Protein AF-A0A953XQ29-F1 (afdb_monomer_lite)

Foldseek 3Di:
DDDDPPPVPPDPPPCPVVVLCVLLLVFLVNLQVLLVCLQFAAFHPDFPCPVVVVVVLFAFDQDDPVQCPPPVCPVVCPVVVVLVVVRPDDGPRDDTDGSSQSSQCSNCLRLLHPRHQWDDDDPSYIHGDGCNSVVVVSVVSCVVSVPDDPVNSLVSLLCQLQPPPDLVSNLSSLVNCCSRPVVCSLVSLLVNLVPDPDLCNLLSNQVSPPDPRDLSNLVSSLVSLVVVVVPDDDPVSLVSSLVSLVVCVVVVRPLVSSLVVLVVSCVVPVVSVVVNVVSVPDDD

Radius of gyration: 24.31 Å; chains: 1; bounding box: 58×57×77 Å

Structure (mmCIF, N/CA/C/O backbone):
data_AF-A0A953XQ29-F1
#
_entry.id   AF-A0A953XQ29-F1
#
loop_
_atom_site.group_PDB
_atom_site.id
_atom_site.type_symbol
_atom_site.label_atom_id
_atom_site.label_alt_id
_atom_site.label_comp_id
_atom_site.label_asym_id
_atom_site.label_entity_id
_atom_site.label_seq_id
_atom_site.pdbx_PDB_ins_code
_atom_site.Cartn_x
_atom_site.Cartn_y
_atom_site.Cartn_z
_atom_site.occupancy
_atom_site.B_iso_or_equiv
_atom_site.auth_seq_id
_atom_site.auth_comp_id
_atom_site.auth_asym_id
_atom_site.auth_atom_id
_atom_site.pdbx_PDB_model_num
ATOM 1 N N . MET A 1 1 ? -5.643 40.092 -41.259 1.00 38.91 1 MET A N 1
ATOM 2 C CA . MET A 1 1 ? -5.455 39.610 -39.878 1.00 38.91 1 MET A CA 1
ATOM 3 C C . MET A 1 1 ? -6.658 38.736 -39.570 1.00 38.91 1 MET A C 1
ATOM 5 O O . MET A 1 1 ? -7.727 39.265 -39.305 1.00 38.91 1 MET A O 1
ATOM 9 N N . ALA A 1 2 ? -6.521 37.433 -39.797 1.00 31.17 2 ALA A N 1
ATOM 10 C CA . ALA A 1 2 ? -7.534 36.434 -39.466 1.00 31.17 2 ALA A CA 1
ATOM 11 C C . ALA A 1 2 ? -7.056 35.699 -38.202 1.00 31.17 2 ALA A C 1
ATOM 13 O O . ALA A 1 2 ? -5.841 35.509 -38.079 1.00 31.17 2 ALA A O 1
ATOM 14 N N . PRO A 1 3 ? -7.945 35.331 -37.267 1.00 32.78 3 PRO A N 1
ATOM 15 C CA . PRO A 1 3 ? -7.557 34.509 -36.136 1.00 32.78 3 PRO A CA 1
ATOM 16 C C . PRO A 1 3 ? -7.344 33.076 -36.627 1.00 32.78 3 PRO A C 1
ATOM 18 O O . PRO A 1 3 ? -8.172 32.526 -37.350 1.00 32.78 3 PRO A O 1
ATOM 21 N N . LEU A 1 4 ? -6.191 32.511 -36.278 1.00 32.72 4 LEU A N 1
ATOM 22 C CA . LEU A 1 4 ? -5.946 31.082 -36.390 1.00 32.72 4 LEU A CA 1
ATOM 23 C C . LEU A 1 4 ? -6.693 30.414 -35.238 1.00 32.72 4 LEU A C 1
ATOM 25 O O . LEU A 1 4 ? -6.254 30.480 -34.092 1.00 32.72 4 LEU A O 1
ATOM 29 N N . ASP A 1 5 ? -7.829 29.809 -35.568 1.00 39.44 5 ASP A N 1
ATOM 30 C CA . ASP A 1 5 ? -8.410 28.724 -34.790 1.00 39.44 5 ASP A CA 1
ATOM 31 C C . ASP A 1 5 ? -7.434 27.541 -34.848 1.00 39.44 5 ASP A C 1
ATOM 33 O O . ASP A 1 5 ? -7.361 26.829 -35.850 1.00 39.44 5 ASP A O 1
ATOM 37 N N . SER A 1 6 ? -6.641 27.353 -33.794 1.00 35.09 6 SER A N 1
ATOM 38 C CA . SER A 1 6 ? -5.966 26.082 -33.527 1.00 35.09 6 SER A CA 1
ATOM 39 C C . SER A 1 6 ? -6.772 25.335 -32.472 1.00 35.09 6 SER A C 1
ATOM 41 O O . SER A 1 6 ? -6.475 25.373 -31.276 1.00 35.09 6 SER A O 1
ATOM 43 N N . ASP A 1 7 ? -7.830 24.692 -32.957 1.00 41.69 7 ASP A N 1
ATOM 44 C CA . ASP A 1 7 ? -8.460 23.529 -32.343 1.00 41.69 7 ASP A CA 1
ATOM 45 C C . ASP A 1 7 ? -7.477 22.347 -32.430 1.00 41.69 7 ASP A C 1
ATOM 47 O O . ASP A 1 7 ? -7.627 21.430 -33.236 1.00 41.69 7 ASP A O 1
ATOM 51 N N . ASP A 1 8 ? -6.405 22.404 -31.637 1.00 32.19 8 ASP A N 1
ATOM 52 C CA . ASP A 1 8 ? -5.507 21.270 -31.447 1.00 32.19 8 ASP A CA 1
ATOM 53 C C . ASP A 1 8 ? -6.088 20.402 -30.331 1.00 32.19 8 ASP A C 1
ATOM 55 O O . ASP A 1 8 ? -5.652 20.427 -29.178 1.00 32.19 8 ASP A O 1
ATOM 59 N N . GLY A 1 9 ? -7.115 19.634 -30.701 1.00 32.66 9 GLY A N 1
ATOM 60 C CA . GLY A 1 9 ? -7.700 18.542 -29.930 1.00 32.66 9 GLY A CA 1
ATOM 61 C C . GLY A 1 9 ? -6.706 17.407 -29.669 1.00 32.66 9 GLY A C 1
ATOM 62 O O . GLY A 1 9 ? -6.897 16.274 -30.111 1.00 32.66 9 GLY A O 1
ATOM 63 N N . VAL A 1 10 ? -5.645 17.690 -28.918 1.00 31.22 10 VAL A N 1
ATOM 64 C CA . VAL A 1 10 ? -4.773 16.687 -28.316 1.00 31.22 10 VAL A CA 1
ATOM 65 C C . VAL A 1 10 ? -5.298 16.452 -26.910 1.00 31.22 10 VAL A C 1
ATOM 67 O O . VAL A 1 10 ? -4.930 17.142 -25.964 1.00 31.22 10 VAL A O 1
ATOM 70 N N . ALA A 1 11 ? -6.207 15.483 -26.789 1.00 33.91 11 ALA A N 1
ATOM 71 C CA . ALA A 1 11 ? -6.614 14.960 -25.496 1.00 33.91 11 ALA A CA 1
ATOM 72 C C . ALA A 1 11 ? -5.355 14.581 -24.703 1.00 33.91 11 ALA A C 1
ATOM 74 O O . ALA A 1 11 ? -4.568 13.719 -25.108 1.00 33.91 11 ALA A O 1
ATOM 75 N N . ASP A 1 12 ? -5.181 15.298 -23.603 1.00 36.94 12 ASP A N 1
ATOM 76 C CA . ASP A 1 12 ? -4.102 15.226 -22.638 1.00 36.94 12 ASP A CA 1
ATOM 77 C C . ASP A 1 12 ? -4.088 13.835 -21.983 1.00 36.94 12 ASP A C 1
ATOM 79 O O . ASP A 1 12 ? -4.642 13.602 -20.914 1.00 36.94 12 ASP A O 1
ATOM 83 N N . LEU A 1 13 ? -3.508 12.854 -22.678 1.00 35.22 13 LEU A N 1
ATOM 84 C CA . LEU A 1 13 ? -3.244 11.509 -22.164 1.00 35.22 13 LEU A CA 1
ATOM 85 C C . LEU A 1 13 ? -1.962 11.526 -21.320 1.00 35.22 13 LEU A C 1
ATOM 87 O O . LEU A 1 13 ? -1.019 10.769 -21.564 1.00 35.22 13 LEU A O 1
ATOM 91 N N . GLN A 1 14 ? -1.924 12.400 -20.318 1.00 44.47 14 GLN A N 1
ATOM 92 C CA . GLN A 1 14 ? -1.261 12.054 -19.069 1.00 44.47 14 GLN A CA 1
ATOM 93 C C . GLN A 1 14 ? -2.106 10.918 -18.473 1.00 44.47 14 GLN A C 1
ATOM 95 O O . GLN A 1 14 ? -3.335 11.021 -18.511 1.00 44.47 14 GLN A O 1
ATOM 100 N N . PRO A 1 15 ? -1.540 9.817 -17.951 1.00 50.41 15 PRO A N 1
ATOM 101 C CA . PRO A 1 15 ? -2.316 8.971 -17.063 1.00 50.41 15 PRO A CA 1
ATOM 102 C C . PRO A 1 15 ? -2.680 9.852 -15.870 1.00 50.41 15 PRO A C 1
ATOM 104 O O . PRO A 1 15 ? -1.877 10.054 -14.959 1.00 50.41 15 PRO A O 1
ATOM 107 N N . ASP A 1 16 ? -3.864 10.458 -15.922 1.00 65.31 16 ASP A N 1
ATOM 108 C CA . ASP A 1 16 ? -4.383 11.209 -14.804 1.00 65.31 16 ASP A CA 1
ATOM 109 C C . ASP A 1 16 ? -4.346 10.276 -13.591 1.00 65.31 16 ASP A C 1
ATOM 111 O O . ASP A 1 16 ? -4.529 9.055 -13.693 1.00 65.31 16 ASP A O 1
ATOM 115 N N . GLY A 1 17 ? -4.069 10.822 -12.408 1.00 74.69 17 GLY A N 1
ATOM 116 C CA . GLY A 1 17 ? -4.052 9.997 -11.201 1.00 74.69 17 GLY A CA 1
ATOM 117 C C . GLY A 1 17 ? -5.352 9.191 -11.038 1.00 74.69 17 GLY A C 1
ATOM 118 O O . GLY A 1 17 ? -5.357 8.177 -10.353 1.00 74.69 17 GLY A O 1
ATOM 119 N N . ALA A 1 18 ? -6.447 9.599 -11.693 1.00 82.19 18 ALA A N 1
ATOM 120 C CA . ALA A 1 18 ? -7.718 8.892 -11.705 1.00 82.19 18 ALA A CA 1
ATOM 121 C C . ALA A 1 18 ? -7.672 7.547 -12.447 1.00 82.19 18 ALA A C 1
ATOM 123 O O . ALA A 1 18 ? -8.291 6.597 -11.974 1.00 82.19 18 ALA A O 1
ATOM 124 N N . SER A 1 19 ? -6.960 7.429 -13.568 1.00 87.69 19 SER A N 1
ATOM 125 C CA . SER A 1 19 ? -6.838 6.172 -14.317 1.00 87.69 19 SER A CA 1
ATOM 126 C C . SER A 1 19 ? -6.038 5.138 -13.532 1.00 87.69 19 SER A C 1
ATOM 128 O O . SER A 1 19 ? -6.482 4.003 -13.364 1.00 87.69 19 SER A O 1
ATOM 130 N N . LEU A 1 20 ? -4.908 5.552 -12.952 1.00 88.44 20 LEU A N 1
ATOM 131 C CA . LEU A 1 20 ? -4.122 4.681 -12.078 1.00 88.44 20 LEU A CA 1
ATOM 132 C C . LEU A 1 20 ? -4.905 4.295 -10.815 1.00 88.44 20 LEU A C 1
ATOM 134 O O . LEU A 1 20 ? -4.919 3.126 -10.439 1.00 88.44 20 LEU A O 1
ATOM 138 N N . ARG A 1 21 ? -5.628 5.243 -10.198 1.00 89.56 21 ARG A N 1
ATOM 139 C CA . ARG A 1 21 ? -6.527 4.947 -9.070 1.00 89.56 21 ARG A CA 1
ATOM 140 C C . ARG A 1 21 ? -7.632 3.965 -9.444 1.00 89.56 21 ARG A C 1
ATOM 142 O O . ARG A 1 21 ? -7.957 3.121 -8.622 1.00 89.56 21 ARG A O 1
ATOM 149 N N . ARG A 1 22 ? -8.189 4.035 -10.658 1.00 93.56 22 ARG A N 1
ATOM 150 C CA . ARG A 1 22 ? -9.184 3.063 -11.145 1.00 93.56 22 ARG A CA 1
ATOM 151 C C . ARG A 1 22 ? -8.591 1.663 -11.283 1.00 93.56 22 ARG A C 1
ATOM 153 O O . ARG A 1 22 ? -9.216 0.709 -10.837 1.00 93.56 22 ARG A O 1
ATOM 160 N N . ILE A 1 23 ? -7.383 1.546 -11.839 1.00 94.88 23 ILE A N 1
ATOM 161 C CA . ILE A 1 23 ? -6.668 0.264 -11.949 1.00 94.88 23 ILE A CA 1
ATOM 162 C C . ILE A 1 23 ? -6.396 -0.320 -10.560 1.00 94.88 23 ILE A C 1
ATOM 164 O O . ILE A 1 23 ? -6.720 -1.475 -10.307 1.00 94.88 23 ILE A O 1
ATOM 168 N N . ILE A 1 24 ? -5.843 0.482 -9.647 1.00 95.19 24 ILE A N 1
ATOM 169 C CA . ILE A 1 24 ? -5.572 0.045 -8.273 1.00 95.19 24 ILE A CA 1
ATOM 170 C C . ILE A 1 24 ? -6.883 -0.311 -7.565 1.00 95.19 24 ILE A C 1
ATOM 172 O O . ILE A 1 24 ? -6.949 -1.339 -6.905 1.00 95.19 24 ILE A O 1
ATOM 176 N N . GLY A 1 25 ? -7.934 0.492 -7.745 1.00 93.88 25 GLY A N 1
ATOM 177 C CA . GLY A 1 25 ? -9.263 0.295 -7.165 1.00 93.88 25 GLY A CA 1
ATOM 178 C C . GLY A 1 25 ? -9.963 -0.992 -7.609 1.00 93.88 25 GLY A C 1
ATOM 179 O O . GLY A 1 25 ? -10.765 -1.524 -6.850 1.00 93.88 25 GLY A O 1
ATOM 180 N N . ALA A 1 26 ? -9.619 -1.540 -8.779 1.00 96.75 26 ALA A N 1
ATOM 181 C CA . ALA A 1 26 ? -10.082 -2.863 -9.206 1.00 96.75 26 ALA A CA 1
ATOM 182 C C . ALA A 1 26 ? -9.451 -4.017 -8.392 1.00 96.75 26 ALA A C 1
ATOM 184 O O . ALA A 1 26 ? -9.939 -5.147 -8.418 1.00 96.75 26 ALA A O 1
ATOM 185 N N . GLY A 1 27 ? -8.380 -3.751 -7.636 1.00 97.06 27 GLY A N 1
ATOM 186 C CA . GLY A 1 27 ? -7.802 -4.695 -6.686 1.00 97.06 27 GLY A CA 1
ATOM 187 C C . GLY A 1 27 ? -7.303 -5.978 -7.352 1.00 97.06 27 GLY A C 1
ATOM 188 O O . GLY A 1 27 ? -6.561 -5.944 -8.332 1.00 97.06 27 GLY A O 1
ATOM 189 N N . VAL A 1 28 ? -7.699 -7.132 -6.808 1.00 98.19 28 VAL A N 1
ATOM 190 C CA . VAL A 1 28 ? -7.224 -8.453 -7.269 1.00 98.19 28 VAL A CA 1
ATOM 191 C C . VAL A 1 28 ? -7.589 -8.728 -8.728 1.00 98.19 28 VAL A C 1
ATOM 193 O O . VAL A 1 28 ? -6.820 -9.375 -9.432 1.00 98.19 28 VAL A O 1
ATOM 196 N N . GLU A 1 29 ? -8.717 -8.206 -9.209 1.00 98.06 29 GLU A N 1
ATOM 197 C CA . GLU A 1 29 ? -9.181 -8.431 -10.583 1.00 98.06 29 GLU A CA 1
ATOM 198 C C . GLU A 1 29 ? -8.234 -7.831 -11.632 1.00 98.06 29 GLU A C 1
ATOM 200 O O . GLU A 1 29 ? -8.153 -8.335 -12.751 1.00 98.06 29 GLU A O 1
ATOM 205 N N . ALA A 1 30 ? -7.468 -6.796 -11.269 1.00 98.19 30 ALA A N 1
ATOM 206 C CA . ALA A 1 30 ? -6.479 -6.190 -12.155 1.00 98.19 30 ALA A CA 1
ATOM 207 C C . ALA A 1 30 ? -5.166 -6.987 -12.238 1.00 98.19 30 ALA A C 1
ATOM 209 O O . ALA A 1 30 ? -4.397 -6.805 -13.179 1.00 98.19 30 ALA A O 1
ATOM 210 N N . ILE A 1 31 ? -4.876 -7.875 -11.284 1.00 98.38 31 ILE A N 1
ATOM 211 C CA . ILE A 1 31 ? -3.567 -8.540 -11.198 1.00 98.38 31 ILE A CA 1
ATOM 212 C C . ILE A 1 31 ? -3.214 -9.347 -12.459 1.00 98.38 31 ILE A C 1
ATOM 214 O O . ILE A 1 31 ? -2.097 -9.166 -12.948 1.00 98.38 31 ILE A O 1
ATOM 218 N N . PRO A 1 32 ? -4.108 -10.167 -13.053 1.00 98.50 32 PRO A N 1
ATOM 219 C CA . PRO A 1 32 ? -3.762 -10.940 -14.246 1.00 98.50 32 PRO A CA 1
ATOM 220 C C . PRO A 1 32 ? -3.301 -10.068 -15.421 1.00 98.50 32 PRO A C 1
ATOM 222 O O . PRO A 1 32 ? -2.255 -10.340 -16.009 1.00 98.50 32 PRO A O 1
ATOM 225 N N . ILE A 1 33 ? -4.030 -8.985 -15.718 1.00 98.25 33 ILE A N 1
ATOM 226 C CA . ILE A 1 33 ? -3.688 -8.087 -16.829 1.00 98.25 33 ILE A CA 1
ATOM 227 C C . ILE A 1 33 ? -2.419 -7.276 -16.528 1.00 98.25 33 ILE A C 1
ATOM 229 O O . ILE A 1 33 ? -1.587 -7.071 -17.408 1.00 98.25 33 ILE A O 1
ATOM 233 N N . LEU A 1 34 ? -2.202 -6.873 -15.272 1.00 98.25 34 LEU A N 1
ATOM 234 C CA . LEU A 1 34 ? -0.969 -6.188 -14.876 1.00 98.25 34 LEU A CA 1
ATOM 235 C C . LEU A 1 34 ? 0.260 -7.099 -15.029 1.00 98.25 34 LEU A C 1
ATOM 237 O O . LEU A 1 34 ? 1.292 -6.647 -15.521 1.00 98.25 34 LEU A O 1
ATOM 241 N N . LEU A 1 35 ? 0.151 -8.383 -14.666 1.00 98.19 35 LEU A N 1
ATOM 242 C CA . LEU A 1 35 ? 1.221 -9.378 -14.828 1.00 98.19 35 LEU A CA 1
ATOM 243 C C . LEU A 1 35 ? 1.531 -9.697 -16.300 1.00 98.19 35 LEU A C 1
ATOM 245 O O . LEU A 1 35 ? 2.682 -9.998 -16.643 1.00 98.19 35 LEU A O 1
ATOM 249 N N . GLU A 1 36 ? 0.524 -9.640 -17.174 1.00 98.12 36 GLU A N 1
ATOM 250 C CA . GLU A 1 36 ? 0.697 -9.771 -18.624 1.00 98.12 36 GLU A CA 1
ATOM 251 C C . GLU A 1 36 ? 1.537 -8.610 -19.180 1.00 98.12 36 GLU A C 1
ATOM 253 O O . GLU A 1 36 ? 2.487 -8.834 -19.933 1.00 98.12 36 GLU A O 1
ATOM 258 N N . HIS A 1 37 ? 1.261 -7.387 -18.720 1.00 98.06 37 HIS A N 1
ATOM 259 C CA . HIS A 1 37 ? 1.921 -6.163 -19.176 1.00 98.06 37 HIS A CA 1
ATOM 260 C C . HIS A 1 37 ? 3.209 -5.788 -18.424 1.00 98.06 37 HIS A C 1
ATOM 262 O O . HIS A 1 37 ? 3.810 -4.761 -18.731 1.00 98.06 37 HIS A O 1
ATOM 268 N N . LEU A 1 38 ? 3.709 -6.612 -17.496 1.00 97.06 38 LEU A N 1
ATOM 269 C CA . LEU A 1 38 ? 4.961 -6.319 -16.775 1.00 97.06 38 LEU A CA 1
ATOM 270 C C . LEU A 1 38 ? 6.186 -6.143 -17.692 1.00 97.06 38 LEU A C 1
ATOM 272 O O . LEU A 1 38 ? 7.085 -5.377 -17.361 1.00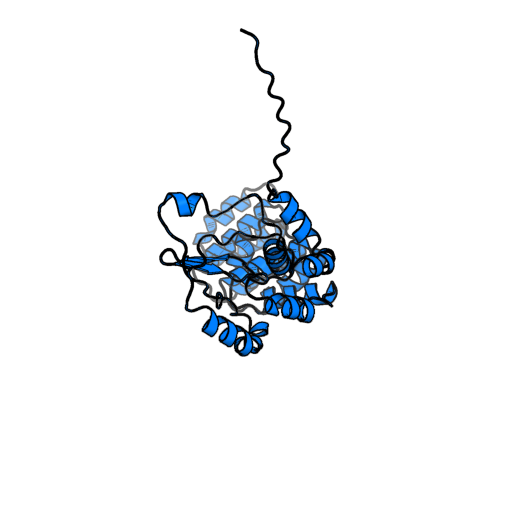 97.06 38 LEU A O 1
ATOM 276 N N . ASN A 1 39 ? 6.211 -6.811 -18.850 1.00 96.69 39 ASN A N 1
ATOM 277 C CA . ASN A 1 39 ? 7.278 -6.702 -19.858 1.00 96.69 39 ASN A CA 1
ATOM 278 C C . ASN A 1 39 ? 7.000 -5.634 -20.934 1.00 96.69 39 ASN A C 1
ATOM 280 O O . ASN A 1 39 ? 7.647 -5.622 -21.980 1.00 96.69 39 ASN A O 1
ATOM 284 N N . ASP A 1 40 ? 6.008 -4.768 -20.733 1.00 97.06 40 ASP A N 1
ATOM 285 C CA . ASP A 1 40 ? 5.634 -3.767 -21.725 1.00 97.06 40 ASP A CA 1
ATOM 286 C C . ASP A 1 40 ? 6.63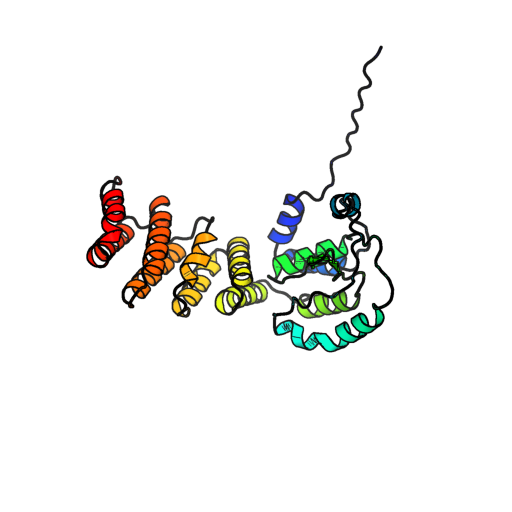5 -2.600 -21.746 1.00 97.06 40 ASP A C 1
ATOM 288 O O . ASP A 1 40 ? 6.620 -1.720 -20.886 1.00 97.06 40 ASP A O 1
ATOM 292 N N . VAL A 1 41 ? 7.498 -2.598 -22.764 1.00 96.00 41 VAL A N 1
ATOM 293 C CA . VAL A 1 41 ? 8.575 -1.613 -22.968 1.00 96.00 41 VAL A CA 1
ATOM 294 C C . VAL A 1 41 ? 8.094 -0.249 -23.470 1.00 96.00 41 VAL A C 1
ATOM 296 O O . VAL A 1 41 ? 8.918 0.637 -23.693 1.00 96.00 41 VAL A O 1
ATOM 299 N N . ARG A 1 42 ? 6.789 -0.051 -23.719 1.00 94.69 42 ARG A N 1
ATOM 300 C CA . ARG A 1 42 ? 6.299 1.228 -24.257 1.00 94.69 42 ARG A CA 1
ATOM 301 C C . ARG A 1 42 ? 6.599 2.358 -23.261 1.00 94.69 42 ARG A C 1
ATOM 303 O O . ARG A 1 42 ? 6.184 2.245 -22.107 1.00 94.69 42 ARG A O 1
ATOM 310 N N . PRO A 1 43 ? 7.270 3.447 -23.675 1.00 91.88 43 PRO A N 1
ATOM 311 C CA . PRO A 1 43 ? 7.597 4.548 -22.776 1.00 91.88 43 PRO A CA 1
ATOM 312 C C . PRO A 1 43 ? 6.335 5.305 -22.346 1.00 91.88 43 PRO A C 1
ATOM 314 O O . PRO A 1 43 ? 5.397 5.493 -23.130 1.00 91.88 43 PRO A O 1
ATOM 317 N N . LEU A 1 44 ? 6.315 5.771 -21.098 1.00 86.81 44 LEU A N 1
ATOM 318 C CA . LEU A 1 44 ? 5.286 6.677 -20.599 1.00 86.81 44 LEU A CA 1
ATOM 319 C C . LEU A 1 44 ? 5.556 8.087 -21.134 1.00 86.81 44 LEU A C 1
ATOM 321 O O . LEU A 1 44 ? 6.664 8.607 -21.035 1.00 86.81 44 LEU A O 1
ATOM 325 N N . LYS A 1 45 ? 4.522 8.739 -21.678 1.00 78.25 45 LYS A N 1
ATOM 326 C CA . LYS A 1 45 ? 4.641 10.083 -22.276 1.00 78.25 45 LYS A CA 1
ATOM 327 C C . LYS A 1 45 ? 5.037 11.175 -21.269 1.00 78.25 45 LYS A C 1
ATOM 329 O O . LYS A 1 45 ? 5.561 12.208 -21.670 1.00 78.25 45 LYS A O 1
ATOM 334 N N . SER A 1 46 ? 4.792 10.965 -19.975 1.00 65.25 46 SER A N 1
ATOM 335 C CA . SER A 1 46 ? 5.127 11.898 -18.897 1.00 65.25 46 SER A CA 1
ATOM 336 C C . SER A 1 46 ? 6.475 11.526 -18.272 1.00 65.25 46 SER A C 1
ATOM 338 O O . SER A 1 46 ? 6.543 10.608 -17.454 1.00 65.25 46 SER A O 1
ATOM 340 N N . GLN A 1 47 ? 7.551 12.226 -18.636 1.00 57.75 47 GLN A N 1
ATOM 341 C CA . GLN A 1 47 ? 8.858 12.007 -18.012 1.00 57.75 47 GLN A CA 1
ATOM 342 C C . GLN A 1 47 ? 8.945 12.730 -16.655 1.00 57.75 47 GLN A C 1
ATOM 344 O O . GLN A 1 47 ? 8.871 13.960 -16.624 1.00 57.75 47 GLN A O 1
ATOM 349 N N . PRO A 1 48 ? 9.173 12.022 -15.530 1.00 54.94 48 PRO A N 1
ATOM 350 C CA . PRO A 1 48 ? 9.413 12.658 -14.228 1.00 54.94 48 PRO A CA 1
ATOM 351 C C . PRO A 1 48 ? 10.745 13.421 -14.176 1.00 54.94 48 PRO A C 1
ATOM 353 O O . PRO A 1 48 ? 10.987 14.232 -13.285 1.00 54.94 48 PRO A O 1
ATOM 356 N N . THR A 1 49 ? 11.648 13.133 -15.111 1.00 52.91 49 THR A N 1
ATOM 357 C CA . THR A 1 49 ? 13.057 13.525 -15.070 1.00 52.91 49 THR A CA 1
ATOM 358 C C . THR A 1 49 ? 13.332 14.929 -15.593 1.00 52.91 49 THR A C 1
ATOM 360 O O . THR A 1 49 ? 14.440 15.420 -15.375 1.00 52.91 49 THR A O 1
ATOM 363 N N . SER A 1 50 ? 12.375 15.621 -16.223 1.00 49.03 50 SER A N 1
ATOM 364 C CA . SER A 1 50 ? 12.647 16.949 -16.798 1.00 49.03 50 SER A CA 1
ATOM 365 C C . SER A 1 50 ? 12.964 18.003 -15.725 1.00 49.03 50 SER A C 1
ATOM 367 O O . SER A 1 50 ? 13.896 18.787 -15.898 1.00 49.03 50 SER A O 1
ATOM 369 N N . ALA A 1 51 ? 12.288 17.965 -14.571 1.00 49.25 51 ALA A N 1
ATOM 370 C CA . ALA A 1 51 ? 12.510 18.919 -13.479 1.00 49.25 51 ALA A CA 1
ATOM 371 C C . ALA A 1 51 ? 13.849 18.702 -12.742 1.00 49.25 51 ALA A C 1
ATOM 373 O O . ALA A 1 51 ? 14.522 19.663 -12.367 1.00 49.25 51 ALA A O 1
ATOM 374 N N . LEU A 1 52 ? 14.272 17.444 -12.575 1.00 48.91 52 LEU A N 1
ATOM 375 C CA . LEU A 1 52 ? 15.568 17.103 -11.969 1.00 48.91 52 LEU A CA 1
ATOM 376 C C . LEU A 1 52 ? 16.731 17.318 -12.953 1.00 48.91 52 LEU A C 1
ATOM 378 O O . LEU A 1 52 ? 17.797 17.788 -12.566 1.00 48.91 52 LEU A O 1
ATOM 382 N N . SER A 1 53 ? 16.510 17.072 -14.246 1.00 48.94 53 SER A N 1
ATOM 383 C CA . SER A 1 53 ? 17.513 17.342 -15.285 1.00 48.94 53 SER A CA 1
ATOM 384 C C . SER A 1 53 ? 17.749 18.844 -15.478 1.00 48.94 53 SER A C 1
ATOM 386 O O . SER A 1 53 ? 18.884 19.264 -15.703 1.00 48.94 53 SER A O 1
ATOM 388 N N . ALA A 1 54 ? 16.709 19.674 -15.316 1.00 52.44 54 ALA A N 1
ATOM 389 C CA . ALA A 1 54 ? 16.816 21.134 -15.386 1.00 52.44 54 ALA A CA 1
ATOM 390 C C . ALA A 1 54 ? 17.715 21.743 -14.291 1.00 52.44 54 ALA A C 1
ATOM 392 O O . ALA A 1 54 ? 18.222 22.848 -14.460 1.00 52.44 54 ALA A O 1
ATOM 393 N N . SER A 1 55 ? 17.960 21.024 -13.190 1.00 55.22 55 SER A N 1
ATOM 394 C CA . SER A 1 55 ? 18.842 21.463 -12.099 1.00 55.22 55 SER A CA 1
ATOM 395 C C . SER A 1 55 ? 20.298 20.989 -12.255 1.00 55.22 55 SER A C 1
ATOM 397 O O . SER A 1 55 ? 21.101 21.152 -11.339 1.00 55.22 55 SER A O 1
ATOM 399 N N . GLY A 1 56 ? 20.670 20.405 -13.404 1.00 52.62 56 GLY A N 1
ATOM 400 C CA . GLY A 1 56 ? 22.025 19.887 -13.651 1.00 52.62 56 GLY A CA 1
ATOM 401 C C . GLY A 1 56 ? 22.368 18.642 -12.825 1.00 52.62 56 GLY A C 1
ATOM 402 O O . GLY A 1 56 ? 23.494 18.144 -12.868 1.00 52.62 56 GLY A O 1
ATOM 403 N N . VAL A 1 57 ? 21.385 18.124 -12.090 1.00 50.66 57 VAL A N 1
ATOM 404 C CA . VAL A 1 57 ? 21.466 16.892 -11.326 1.00 50.66 57 VAL A CA 1
ATOM 405 C C . VAL A 1 57 ? 21.368 15.740 -12.315 1.00 50.66 57 VAL A C 1
ATOM 407 O O . VAL A 1 57 ? 20.294 15.440 -12.829 1.00 50.66 57 VAL A O 1
ATOM 410 N N . ARG A 1 58 ? 22.498 15.092 -12.604 1.00 51.81 58 ARG A N 1
ATOM 411 C CA . ARG A 1 58 ? 22.495 13.850 -13.380 1.00 51.81 58 ARG A CA 1
ATOM 412 C C . ARG A 1 58 ? 22.101 12.706 -12.448 1.00 51.81 58 ARG A C 1
ATOM 414 O O . ARG A 1 58 ? 22.885 12.397 -11.549 1.00 51.81 58 ARG A O 1
ATOM 421 N N . PRO A 1 59 ? 20.926 12.081 -12.621 1.00 47.19 59 PRO A N 1
ATOM 422 C CA . PRO A 1 59 ? 20.572 10.930 -11.816 1.00 47.19 59 PRO A CA 1
ATOM 423 C C . PRO A 1 59 ? 21.513 9.787 -12.183 1.00 47.19 59 PRO A C 1
ATOM 425 O O . PRO A 1 59 ? 21.534 9.314 -13.315 1.00 47.19 59 PRO A O 1
ATOM 428 N N . VAL A 1 60 ? 22.323 9.350 -11.228 1.00 51.16 60 VAL A N 1
ATOM 429 C CA . VAL A 1 60 ? 23.120 8.134 -11.365 1.00 51.16 60 VAL A CA 1
ATOM 430 C C . VAL A 1 60 ? 22.949 7.351 -10.077 1.00 51.16 60 VAL A C 1
ATOM 432 O O . VAL A 1 60 ? 23.144 7.908 -9.005 1.00 51.16 60 VAL A O 1
ATOM 435 N N . TYR A 1 61 ? 22.456 6.118 -10.193 1.00 52.78 61 TYR A N 1
ATOM 436 C CA . TYR A 1 61 ? 23.006 4.856 -9.674 1.00 52.78 61 TYR A CA 1
ATOM 437 C C . TYR A 1 61 ? 21.887 3.809 -9.678 1.00 52.78 61 TYR A C 1
ATOM 439 O O . TYR A 1 61 ? 20.981 3.867 -8.856 1.00 52.78 61 TYR A O 1
ATOM 447 N N . LEU A 1 62 ? 21.997 2.787 -10.532 1.00 51.22 62 LEU A N 1
ATOM 448 C CA . LEU A 1 62 ? 21.169 1.580 -10.463 1.00 51.22 62 LEU A CA 1
ATOM 449 C C . LEU A 1 62 ? 21.472 0.814 -9.170 1.00 51.22 62 LEU A C 1
ATOM 451 O O . LEU A 1 62 ? 22.287 -0.106 -9.112 1.00 51.22 62 LEU A O 1
ATOM 455 N N . ARG A 1 63 ? 20.839 1.243 -8.086 1.00 47.88 63 ARG A N 1
ATOM 456 C CA . ARG A 1 63 ? 20.819 0.538 -6.816 1.00 47.88 63 ARG A CA 1
ATOM 457 C C . ARG A 1 63 ? 19.427 -0.045 -6.687 1.00 47.88 63 ARG A C 1
ATOM 459 O O . ARG A 1 63 ? 18.490 0.713 -6.513 1.00 47.88 63 ARG A O 1
ATOM 466 N N . LEU A 1 64 ? 19.293 -1.369 -6.738 1.00 49.19 64 LEU A N 1
ATOM 467 C CA . LEU A 1 64 ? 18.088 -2.014 -6.213 1.00 49.19 64 LEU A CA 1
ATOM 468 C C . LEU A 1 64 ? 17.862 -1.487 -4.798 1.00 49.19 64 LEU A C 1
ATOM 470 O O . LEU A 1 64 ? 18.762 -1.655 -3.954 1.00 49.19 64 LEU A O 1
ATOM 474 N N . ALA A 1 65 ? 16.726 -0.832 -4.567 1.00 46.88 65 ALA A N 1
ATOM 475 C CA . ALA A 1 65 ? 16.336 -0.416 -3.238 1.00 46.88 65 ALA A CA 1
ATOM 476 C C . ALA A 1 65 ? 16.262 -1.689 -2.394 1.00 46.88 65 ALA A C 1
ATOM 478 O O . ALA A 1 65 ? 15.614 -2.665 -2.745 1.00 46.88 65 ALA A O 1
ATOM 479 N N . THR A 1 66 ? 16.984 -1.741 -1.282 1.00 44.66 66 THR A N 1
ATOM 480 C CA . THR A 1 66 ? 16.826 -2.842 -0.324 1.00 44.66 66 THR A CA 1
ATOM 481 C C . THR A 1 66 ? 15.573 -2.630 0.524 1.00 44.66 66 THR A C 1
ATOM 483 O O . THR A 1 66 ? 15.588 -2.969 1.699 1.00 44.66 66 THR A O 1
ATOM 486 N N . SER A 1 67 ? 14.501 -2.057 -0.041 1.00 44.41 67 SER A N 1
ATOM 487 C CA . SER A 1 67 ? 13.237 -1.791 0.662 1.00 44.41 67 SER A CA 1
ATOM 488 C C . SER A 1 67 ? 12.493 -3.077 1.048 1.00 44.41 67 SER A C 1
ATOM 490 O O . SER A 1 67 ? 11.424 -3.026 1.651 1.00 44.41 67 SER A O 1
ATOM 492 N N . PHE A 1 68 ? 13.084 -4.240 0.767 1.00 47.00 68 PHE A N 1
ATOM 493 C CA . PHE A 1 68 ? 12.690 -5.557 1.249 1.00 47.00 68 PHE A CA 1
ATOM 494 C C . PHE A 1 68 ? 12.963 -5.728 2.755 1.00 47.00 68 PHE A C 1
ATOM 496 O O . PHE A 1 68 ? 13.689 -6.626 3.179 1.00 47.00 68 PHE A O 1
ATOM 503 N N . GLU A 1 69 ? 12.366 -4.871 3.583 1.00 47.72 69 GLU A N 1
ATOM 504 C CA . GLU A 1 69 ? 12.146 -5.182 5.001 1.00 47.72 69 GLU A CA 1
ATOM 505 C C . GLU A 1 69 ? 11.091 -6.289 5.170 1.00 47.72 69 GLU A C 1
ATOM 507 O O . GLU A 1 69 ? 10.963 -6.873 6.241 1.00 47.72 69 GLU A O 1
ATOM 512 N N . ASP A 1 70 ? 10.370 -6.642 4.099 1.00 52.75 70 ASP A N 1
ATOM 513 C CA . ASP A 1 70 ? 9.468 -7.786 4.093 1.00 52.75 70 ASP A CA 1
ATOM 514 C C . ASP A 1 70 ? 10.249 -9.111 3.976 1.00 52.75 70 ASP A C 1
ATOM 516 O O . ASP A 1 70 ? 10.861 -9.415 2.946 1.00 52.75 70 ASP A O 1
ATOM 520 N N . ASP A 1 71 ? 10.197 -9.923 5.037 1.00 51.62 71 ASP A N 1
ATOM 521 C CA . ASP A 1 71 ? 10.796 -11.264 5.115 1.00 51.62 71 ASP A CA 1
ATOM 522 C C . ASP A 1 71 ? 10.404 -12.177 3.944 1.00 51.62 71 ASP A C 1
ATOM 524 O O . ASP A 1 71 ? 11.184 -13.055 3.565 1.00 51.62 71 ASP A O 1
ATOM 528 N N . SER A 1 72 ? 9.239 -11.951 3.321 1.00 45.94 72 SER A N 1
ATOM 529 C CA . SER A 1 72 ? 8.787 -12.728 2.158 1.00 45.94 72 SER A CA 1
ATOM 530 C C . SER A 1 72 ? 9.710 -12.614 0.936 1.00 45.94 72 SER A C 1
ATOM 532 O O . SER A 1 72 ? 9.696 -13.505 0.089 1.00 45.94 72 SER A O 1
ATOM 534 N N . LEU A 1 73 ? 10.561 -11.583 0.873 1.00 48.66 73 LEU A N 1
ATOM 535 C CA . LEU A 1 73 ? 11.503 -11.351 -0.228 1.00 48.66 73 LEU A CA 1
ATOM 536 C C . LEU A 1 73 ? 12.974 -11.573 0.175 1.00 48.66 73 LEU A C 1
ATOM 538 O O . LEU A 1 73 ? 13.861 -11.577 -0.680 1.00 48.66 73 LEU A O 1
ATOM 542 N N . LYS A 1 74 ? 13.276 -11.870 1.452 1.00 49.56 74 LYS A N 1
ATOM 543 C CA . LYS A 1 74 ? 14.657 -12.164 1.900 1.00 49.56 74 LYS A CA 1
ATOM 544 C C . LYS A 1 74 ? 15.263 -13.409 1.234 1.00 49.56 74 LYS A C 1
ATOM 546 O O . LYS A 1 74 ? 16.481 -13.453 1.032 1.00 49.56 74 LYS A O 1
ATOM 551 N N . LEU A 1 75 ? 14.440 -14.373 0.804 1.00 44.78 75 LEU A N 1
ATOM 552 C CA . LEU A 1 75 ? 14.889 -15.542 0.027 1.00 44.78 75 LEU A CA 1
ATOM 553 C C . LEU A 1 75 ? 15.412 -15.190 -1.388 1.00 44.78 75 LEU A C 1
ATOM 555 O O . LEU A 1 75 ? 16.138 -15.985 -1.986 1.00 44.78 75 LEU A O 1
ATOM 559 N N . GLN A 1 76 ? 15.105 -14.000 -1.911 1.00 53.69 76 GLN A N 1
ATOM 560 C CA . GLN A 1 76 ? 15.308 -13.612 -3.319 1.00 53.69 76 GLN A CA 1
ATOM 561 C C . GLN A 1 76 ? 16.647 -12.875 -3.560 1.00 53.69 76 GLN A C 1
ATOM 563 O O . GLN A 1 76 ? 17.089 -12.664 -4.693 1.00 53.69 76 GLN A O 1
ATOM 568 N N . SER A 1 77 ? 17.367 -12.540 -2.482 1.00 54.22 77 SER A N 1
ATOM 569 C CA . SER A 1 77 ? 18.590 -11.721 -2.504 1.00 54.22 77 SER A CA 1
ATOM 570 C C . SER A 1 77 ? 19.765 -12.322 -3.293 1.00 54.22 77 SER A C 1
ATOM 572 O O . SER A 1 77 ? 20.640 -11.581 -3.744 1.00 54.22 77 SER A O 1
ATOM 574 N N . SER A 1 78 ? 19.817 -13.639 -3.520 1.00 56.28 78 SER A N 1
ATOM 575 C CA . SER A 1 78 ? 20.979 -14.293 -4.152 1.00 56.28 78 SER A CA 1
ATOM 576 C C . SER A 1 78 ? 21.037 -14.166 -5.684 1.00 56.28 78 SER A C 1
ATOM 578 O O . SER A 1 78 ? 22.131 -14.096 -6.247 1.00 56.28 78 SER A O 1
ATOM 580 N N . ARG A 1 79 ? 19.892 -14.106 -6.380 1.00 54.97 79 ARG A N 1
ATOM 581 C CA . ARG A 1 79 ? 19.844 -13.910 -7.847 1.00 54.97 79 ARG A CA 1
ATOM 582 C C . ARG A 1 79 ? 19.975 -12.433 -8.202 1.00 54.97 79 ARG A C 1
ATOM 584 O O . ARG A 1 79 ? 20.822 -12.056 -9.008 1.00 54.97 79 ARG A O 1
ATOM 591 N N . ILE A 1 80 ? 19.243 -11.602 -7.471 1.00 56.94 80 ILE A N 1
ATOM 592 C CA . ILE A 1 80 ? 19.272 -10.145 -7.576 1.00 56.94 80 ILE A CA 1
ATOM 593 C C . ILE A 1 80 ? 20.659 -9.582 -7.213 1.00 56.94 80 ILE A C 1
ATOM 595 O O . ILE A 1 80 ? 21.149 -8.659 -7.862 1.00 56.94 80 ILE A O 1
ATOM 599 N N . SER A 1 81 ? 21.361 -10.160 -6.228 1.00 60.53 81 SER A N 1
ATOM 600 C CA . SER A 1 81 ? 22.737 -9.740 -5.901 1.00 60.53 81 SER A CA 1
ATOM 601 C C . SER A 1 81 ? 23.747 -10.017 -7.018 1.00 60.53 81 SER A C 1
ATOM 603 O O . SER A 1 81 ? 24.696 -9.245 -7.169 1.00 60.53 81 SER A O 1
ATOM 605 N N . LYS A 1 82 ? 23.544 -11.062 -7.832 1.00 61.41 82 LYS A N 1
ATOM 606 C CA . LYS A 1 82 ? 24.392 -11.335 -9.003 1.00 61.41 82 LYS A CA 1
ATOM 607 C C . LYS A 1 82 ? 24.141 -10.327 -10.124 1.00 61.41 82 LYS A C 1
ATOM 609 O O . LYS A 1 82 ? 25.109 -9.771 -10.636 1.00 61.41 82 LYS A O 1
ATOM 614 N N . ALA A 1 83 ? 22.879 -10.021 -10.431 1.00 58.69 83 ALA A N 1
ATOM 615 C CA . ALA A 1 83 ? 22.530 -8.949 -11.368 1.00 58.69 83 ALA A CA 1
ATOM 616 C C . ALA A 1 83 ? 23.090 -7.588 -10.897 1.00 58.69 83 ALA A C 1
ATOM 618 O O . ALA A 1 83 ? 23.732 -6.867 -11.660 1.00 58.69 83 ALA A O 1
ATOM 619 N N . ARG A 1 84 ? 22.984 -7.292 -9.592 1.00 60.62 84 ARG A N 1
ATOM 620 C CA . ARG A 1 84 ? 23.576 -6.106 -8.943 1.00 60.62 84 ARG A CA 1
ATOM 621 C C . ARG A 1 84 ? 25.096 -6.016 -9.125 1.00 60.62 84 ARG A C 1
ATOM 623 O O . ARG A 1 84 ? 25.620 -4.915 -9.275 1.00 60.62 84 ARG A O 1
ATOM 630 N N . ALA A 1 85 ? 25.818 -7.137 -9.088 1.00 61.12 85 ALA A N 1
ATOM 631 C CA . ALA A 1 85 ? 27.267 -7.141 -9.296 1.00 61.12 85 ALA A CA 1
ATOM 632 C C . ALA A 1 85 ? 27.653 -6.802 -10.748 1.00 61.12 85 ALA A C 1
ATOM 634 O O . ALA A 1 85 ? 28.702 -6.193 -10.961 1.00 61.12 85 ALA A O 1
ATOM 635 N N . ALA A 1 86 ? 26.799 -7.149 -11.717 1.00 56.91 86 ALA A N 1
ATOM 636 C CA . ALA A 1 86 ? 27.016 -6.893 -13.141 1.00 56.91 86 ALA A CA 1
ATOM 637 C C . ALA A 1 86 ? 26.739 -5.432 -13.553 1.00 56.91 86 ALA A C 1
ATOM 639 O O . ALA A 1 86 ? 27.384 -4.921 -14.461 1.00 56.91 86 ALA A O 1
ATOM 640 N N . LEU A 1 87 ? 25.847 -4.729 -12.848 1.00 58.88 87 LEU A N 1
ATOM 641 C CA . LEU A 1 87 ? 25.425 -3.347 -13.144 1.00 58.88 87 LEU A CA 1
ATOM 642 C C . LEU A 1 87 ? 26.409 -2.241 -12.719 1.00 58.88 87 LEU A C 1
ATOM 644 O O . LEU A 1 87 ? 26.115 -1.055 -12.854 1.00 58.88 87 LEU A O 1
ATOM 648 N N . LYS A 1 88 ? 27.595 -2.600 -12.216 1.00 52.56 88 LYS A N 1
ATOM 649 C CA . LYS A 1 88 ? 28.574 -1.659 -11.643 1.00 52.56 88 LYS A CA 1
ATOM 650 C C . LYS A 1 88 ? 29.219 -0.666 -12.627 1.00 52.56 88 LYS A C 1
ATOM 652 O O . LYS A 1 88 ? 30.055 0.116 -12.183 1.00 52.56 88 LYS A O 1
ATOM 657 N N . SER A 1 89 ? 28.892 -0.665 -13.919 1.00 48.62 89 SER A N 1
ATOM 658 C CA . SER A 1 89 ? 29.748 -0.017 -14.928 1.00 48.62 89 SER A CA 1
ATOM 659 C C . SER A 1 89 ? 29.067 0.897 -15.947 1.00 48.62 89 SER A C 1
ATOM 661 O O . SER A 1 89 ? 29.751 1.365 -16.857 1.00 48.62 89 SER A O 1
ATOM 663 N N . SER A 1 90 ? 27.781 1.233 -15.831 1.00 49.34 90 SER A N 1
ATOM 664 C CA . SER A 1 90 ? 27.203 2.264 -16.709 1.00 49.34 90 SER A CA 1
ATOM 665 C C . SER A 1 90 ? 26.185 3.137 -15.977 1.00 49.34 90 SER A C 1
ATOM 667 O O . SER A 1 90 ? 25.231 2.603 -15.408 1.00 49.34 90 SER A O 1
ATOM 669 N N . PRO A 1 91 ? 26.368 4.472 -15.959 1.00 51.50 91 PRO A N 1
ATOM 670 C CA . PRO A 1 91 ? 25.290 5.367 -15.580 1.00 51.50 91 PRO A CA 1
ATOM 671 C C . PRO A 1 91 ? 24.120 5.119 -16.534 1.00 51.50 91 PRO A C 1
ATOM 673 O O . PRO A 1 91 ? 24.295 5.180 -17.750 1.00 51.50 91 PRO A O 1
ATOM 676 N N . ALA A 1 92 ? 22.939 4.826 -15.991 1.00 54.75 92 ALA A N 1
ATOM 677 C CA . ALA A 1 92 ? 21.700 4.887 -16.756 1.00 54.75 92 ALA A CA 1
ATOM 678 C C . ALA A 1 92 ? 21.387 6.363 -17.020 1.00 54.75 92 ALA A C 1
ATOM 680 O O . ALA A 1 92 ? 20.550 6.964 -16.349 1.00 54.75 92 ALA A O 1
ATOM 681 N N . GLU A 1 93 ? 22.129 6.987 -17.936 1.00 59.09 93 GLU A N 1
ATOM 682 C CA . GLU A 1 93 ? 21.736 8.291 -18.451 1.00 59.09 93 GLU A CA 1
ATOM 683 C C . GLU A 1 93 ? 20.360 8.125 -19.108 1.00 59.09 93 GLU A C 1
ATOM 685 O O . GLU A 1 93 ? 20.218 7.409 -20.095 1.00 59.09 93 GLU A O 1
ATOM 690 N N . GLY A 1 94 ? 19.342 8.753 -18.514 1.00 71.25 94 GLY A N 1
ATOM 691 C CA . GLY A 1 94 ? 18.010 8.851 -19.107 1.00 71.25 94 GLY A CA 1
ATOM 692 C C . GLY A 1 94 ? 17.151 7.589 -19.017 1.00 71.25 94 GLY A C 1
ATOM 693 O O . GLY A 1 94 ? 16.525 7.234 -20.007 1.00 71.25 94 GLY A O 1
ATOM 694 N N . TYR A 1 95 ? 17.081 6.919 -17.858 1.00 79.12 95 TYR A N 1
ATOM 695 C CA . TYR A 1 95 ? 16.059 5.881 -17.667 1.00 79.12 95 TYR A CA 1
ATOM 696 C C . TYR A 1 95 ? 14.649 6.468 -17.866 1.00 79.12 95 TYR A C 1
ATOM 698 O O . TYR A 1 95 ? 14.236 7.369 -17.130 1.00 79.12 95 TYR A O 1
ATOM 706 N N . GLU A 1 96 ? 13.921 5.955 -18.857 1.00 85.00 96 GLU A N 1
ATOM 707 C CA . GLU A 1 96 ? 12.537 6.328 -19.144 1.00 85.00 96 GLU A CA 1
ATOM 708 C C . GLU A 1 96 ? 11.588 5.292 -18.543 1.00 85.00 96 GLU A C 1
ATOM 710 O O . GLU A 1 96 ? 11.740 4.093 -18.773 1.00 85.00 96 GLU A O 1
ATOM 715 N N . LEU A 1 97 ? 10.594 5.755 -17.780 1.00 87.69 97 LEU A N 1
ATOM 716 C CA . LEU A 1 97 ? 9.560 4.866 -17.256 1.00 87.69 97 LEU A CA 1
ATOM 717 C C . LEU A 1 97 ? 8.730 4.280 -18.399 1.00 87.69 97 LEU A C 1
ATOM 719 O O . LEU A 1 97 ? 8.377 4.973 -19.354 1.00 87.69 97 LEU A O 1
ATOM 723 N N . THR A 1 98 ? 8.355 3.019 -18.245 1.00 92.94 98 THR A N 1
ATOM 724 C CA . THR A 1 98 ? 7.583 2.236 -19.212 1.00 92.94 98 THR A CA 1
ATOM 725 C C . THR A 1 98 ? 6.201 1.858 -18.678 1.00 92.94 98 THR A C 1
ATOM 727 O O . THR A 1 98 ? 5.893 2.022 -17.494 1.00 92.94 98 THR A O 1
ATOM 730 N N . VAL A 1 99 ? 5.341 1.320 -19.542 1.00 95.19 99 VAL A N 1
ATOM 731 C CA . VAL A 1 99 ? 4.066 0.717 -19.124 1.00 95.19 99 VAL A CA 1
ATOM 732 C C . VAL A 1 99 ? 4.302 -0.442 -18.148 1.00 95.19 99 VAL A C 1
ATOM 734 O O . VAL A 1 99 ? 3.563 -0.563 -17.170 1.00 95.19 99 VAL A O 1
ATOM 737 N N . GLY A 1 100 ? 5.352 -1.244 -18.346 1.00 96.06 100 GLY A N 1
ATOM 738 C CA . GLY A 1 100 ? 5.736 -2.308 -17.418 1.00 96.06 100 GLY A CA 1
ATOM 739 C C . GLY A 1 100 ? 6.076 -1.791 -16.018 1.00 96.06 100 GLY A C 1
ATOM 740 O O . GLY A 1 100 ? 5.642 -2.377 -15.028 1.00 96.06 100 GLY A O 1
ATOM 741 N N . ASP A 1 101 ? 6.756 -0.644 -15.919 1.00 94.50 101 ASP A N 1
ATOM 742 C CA . ASP A 1 101 ? 7.033 0.020 -14.635 1.00 94.50 101 ASP A CA 1
ATOM 743 C C . ASP A 1 101 ? 5.758 0.473 -13.923 1.00 94.50 101 ASP A C 1
ATOM 745 O O . ASP A 1 101 ? 5.625 0.326 -12.706 1.00 94.50 101 ASP A O 1
ATOM 749 N N . LEU A 1 102 ? 4.797 1.008 -14.681 1.00 94.75 102 LEU A N 1
ATOM 750 C CA . LEU A 1 102 ? 3.498 1.393 -14.139 1.00 94.75 102 LEU A CA 1
ATOM 751 C C . LEU A 1 102 ? 2.732 0.171 -13.616 1.00 94.75 102 LEU A C 1
ATOM 753 O O . LEU A 1 102 ? 2.116 0.247 -12.553 1.00 94.75 102 LEU A O 1
ATOM 757 N N . CYS A 1 103 ? 2.798 -0.956 -14.330 1.00 96.94 103 CYS A N 1
ATOM 758 C CA . CYS A 1 103 ? 2.189 -2.211 -13.893 1.00 96.94 103 CYS A CA 1
ATOM 759 C C . CYS A 1 103 ? 2.856 -2.744 -12.620 1.00 96.94 103 CYS A C 1
ATOM 761 O O . CYS A 1 103 ? 2.157 -3.123 -11.681 1.00 96.94 103 CYS A O 1
ATOM 763 N N . TYR A 1 104 ? 4.191 -2.697 -12.551 1.00 96.19 104 TYR A N 1
ATOM 764 C CA . TYR A 1 104 ? 4.964 -3.065 -11.363 1.00 96.19 104 TYR A CA 1
ATOM 765 C C . TYR A 1 104 ? 4.537 -2.248 -10.138 1.00 96.19 104 TYR A C 1
ATOM 767 O O . TYR A 1 104 ? 4.200 -2.805 -9.090 1.00 96.19 104 TYR A O 1
ATOM 775 N N . PHE A 1 105 ? 4.447 -0.926 -10.306 1.00 94.75 105 PHE A N 1
ATOM 776 C CA . PHE A 1 105 ? 3.967 -0.022 -9.268 1.00 94.75 105 PHE A CA 1
ATOM 777 C C . PHE A 1 105 ? 2.530 -0.337 -8.837 1.00 94.75 105 PHE A C 1
ATOM 779 O O . PHE A 1 105 ? 2.256 -0.464 -7.643 1.00 94.75 105 PHE A O 1
ATOM 786 N N . ALA A 1 106 ? 1.610 -0.490 -9.795 1.00 96.38 106 ALA A N 1
ATOM 787 C CA . ALA A 1 106 ? 0.201 -0.757 -9.518 1.00 96.38 106 ALA A CA 1
ATOM 788 C C . ALA A 1 106 ? -0.002 -2.070 -8.748 1.00 96.38 106 ALA A C 1
ATOM 790 O O . ALA A 1 106 ? -0.774 -2.091 -7.789 1.00 96.38 106 ALA A O 1
ATOM 791 N N . ILE A 1 107 ? 0.732 -3.134 -9.099 1.00 97.50 107 ILE A N 1
ATOM 792 C CA . ILE A 1 107 ? 0.713 -4.402 -8.354 1.00 97.50 107 ILE A CA 1
ATOM 793 C C . ILE A 1 107 ? 1.113 -4.159 -6.899 1.00 97.50 107 ILE A C 1
ATOM 795 O O . ILE A 1 107 ? 0.391 -4.583 -6.000 1.00 97.50 107 ILE A O 1
ATOM 799 N N . GLY A 1 108 ? 2.206 -3.427 -6.655 1.00 95.38 108 GLY A N 1
ATOM 800 C CA . GLY A 1 108 ? 2.653 -3.097 -5.298 1.00 95.38 108 GLY A CA 1
ATOM 801 C C . GLY A 1 108 ? 1.612 -2.301 -4.522 1.00 95.38 108 GLY A C 1
ATOM 802 O O . GLY A 1 108 ? 1.356 -2.572 -3.347 1.00 95.38 108 GLY A O 1
ATOM 803 N N . GLN A 1 109 ? 0.934 -1.370 -5.195 1.00 95.12 109 GLN A N 1
ATOM 804 C CA . GLN A 1 109 ? -0.171 -0.647 -4.585 1.00 95.12 109 GLN A CA 1
ATOM 805 C C . GLN A 1 109 ? -1.356 -1.555 -4.255 1.00 95.12 109 GLN A C 1
ATOM 807 O O . GLN A 1 109 ? -1.950 -1.357 -3.207 1.00 95.12 109 GLN A O 1
ATOM 812 N N . ILE A 1 110 ? -1.681 -2.564 -5.058 1.00 97.12 110 ILE A N 1
ATOM 813 C CA . ILE A 1 110 ? -2.756 -3.510 -4.728 1.00 97.12 110 ILE A CA 1
ATOM 814 C C . ILE A 1 110 ? -2.343 -4.366 -3.526 1.00 97.12 110 ILE A C 1
ATOM 816 O O . ILE A 1 110 ? -3.016 -4.341 -2.502 1.00 97.12 110 ILE A O 1
ATOM 820 N N . VAL A 1 111 ? -1.186 -5.031 -3.596 1.00 96.56 111 VAL A N 1
ATOM 821 C CA . VAL A 1 111 ? -0.744 -6.035 -2.606 1.00 96.56 111 VAL A CA 1
ATOM 822 C C . VAL A 1 111 ? -0.004 -5.449 -1.399 1.00 96.56 111 VAL A C 1
ATOM 824 O O . VAL A 1 111 ? 0.623 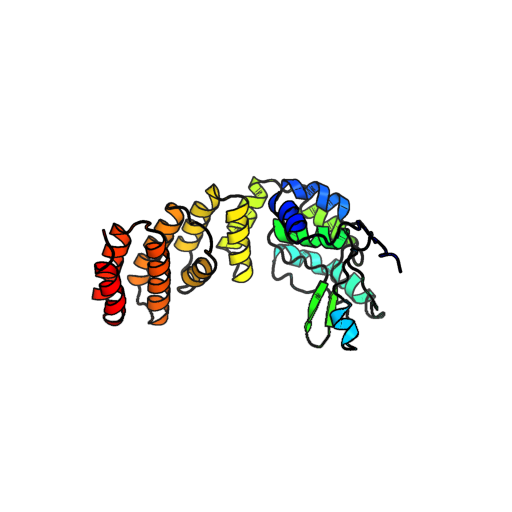-6.182 -0.637 1.00 96.56 111 VAL A O 1
ATOM 827 N N . ASN A 1 112 ? -0.061 -4.129 -1.212 1.00 95.44 112 ASN A N 1
ATOM 828 C CA . ASN A 1 112 ? 0.587 -3.411 -0.112 1.00 95.44 112 ASN A CA 1
ATOM 829 C C . ASN A 1 112 ? 2.104 -3.667 -0.007 1.00 95.44 112 ASN A C 1
ATOM 831 O O . ASN A 1 112 ? 2.634 -3.989 1.059 1.00 95.44 112 ASN A O 1
ATOM 835 N N . ARG A 1 113 ? 2.816 -3.584 -1.131 1.00 92.88 113 ARG A N 1
ATOM 836 C CA . ARG A 1 113 ? 4.273 -3.748 -1.202 1.00 92.88 113 ARG A CA 1
ATOM 837 C C . ARG A 1 113 ? 4.929 -2.517 -1.832 1.00 92.88 113 ARG A C 1
ATOM 839 O O . ARG A 1 113 ? 4.336 -1.897 -2.716 1.00 92.88 113 ARG A O 1
ATOM 846 N N . PRO A 1 114 ? 6.146 -2.147 -1.398 1.00 88.19 114 PRO A N 1
ATOM 847 C CA . PRO A 1 114 ? 6.845 -0.955 -1.870 1.00 88.19 114 PRO A CA 1
ATOM 848 C C . PRO A 1 114 ? 7.504 -1.182 -3.243 1.00 88.19 114 PRO A C 1
ATOM 850 O O . PRO A 1 114 ? 8.708 -0.988 -3.397 1.00 88.19 114 PRO A O 1
ATOM 853 N N . TYR A 1 115 ? 6.732 -1.616 -4.241 1.00 91.06 115 TYR A N 1
ATOM 854 C CA . TYR A 1 115 ? 7.218 -1.786 -5.611 1.00 91.06 115 TYR A CA 1
ATOM 855 C C . TYR A 1 115 ? 7.293 -0.421 -6.283 1.00 91.06 115 TYR A C 1
ATOM 857 O O . TYR A 1 115 ? 6.306 0.108 -6.792 1.00 91.06 115 TYR A O 1
ATOM 865 N N . PHE A 1 116 ? 8.475 0.180 -6.221 1.00 88.00 116 PHE A N 1
ATOM 866 C CA . PHE A 1 116 ? 8.755 1.471 -6.826 1.00 88.00 116 PHE A CA 1
ATOM 867 C C . PHE A 1 116 ? 9.763 1.259 -7.955 1.00 88.00 116 PHE A C 1
ATOM 869 O O . PHE A 1 116 ? 10.933 1.016 -7.665 1.00 88.00 116 PHE A O 1
ATOM 876 N N . PRO A 1 117 ? 9.358 1.384 -9.235 1.00 88.12 117 PRO A N 1
ATOM 877 C CA . PRO A 1 117 ? 10.288 1.217 -10.353 1.00 88.12 117 PRO A CA 1
ATOM 878 C C . PRO A 1 117 ? 11.435 2.230 -10.304 1.00 88.12 117 PRO A C 1
ATOM 880 O O . PRO A 1 117 ? 12.507 1.998 -10.858 1.00 88.12 117 PRO A O 1
ATOM 883 N N . MET A 1 118 ? 11.217 3.349 -9.609 1.00 84.31 118 MET A N 1
ATOM 884 C CA . MET A 1 118 ? 12.194 4.396 -9.390 1.00 84.31 118 MET A CA 1
ATOM 885 C C . MET A 1 118 ? 12.006 5.024 -8.001 1.00 84.31 118 MET A C 1
ATOM 887 O O . MET A 1 118 ? 10.890 5.403 -7.643 1.00 84.31 118 MET A O 1
ATOM 891 N N . GLN A 1 119 ? 13.085 5.173 -7.230 1.00 81.00 119 GLN A N 1
ATOM 892 C CA . GLN A 1 119 ? 13.059 5.768 -5.889 1.00 81.00 119 GLN A CA 1
ATOM 893 C C . GLN A 1 119 ? 14.261 6.694 -5.666 1.00 81.00 119 GLN A C 1
ATOM 895 O O . GLN A 1 119 ? 15.400 6.344 -5.967 1.00 81.00 119 GLN A O 1
ATOM 900 N N . TYR A 1 120 ? 14.032 7.873 -5.085 1.00 77.94 120 TYR A N 1
ATOM 901 C CA . TYR A 1 120 ? 15.123 8.735 -4.630 1.00 77.94 120 TYR A CA 1
ATOM 902 C C . TYR A 1 120 ? 15.756 8.166 -3.355 1.00 77.94 120 TYR A C 1
ATOM 904 O O . TYR A 1 120 ? 15.053 7.919 -2.377 1.00 77.94 120 TYR A O 1
ATOM 912 N N . VAL A 1 121 ? 17.079 7.982 -3.351 1.00 77.81 121 VAL A N 1
ATOM 913 C CA . VAL A 1 121 ? 17.809 7.350 -2.229 1.00 77.81 121 VAL A CA 1
ATOM 914 C C . VAL A 1 121 ? 18.850 8.270 -1.580 1.00 77.81 121 VAL A C 1
ATOM 916 O O . VAL A 1 121 ? 19.719 7.804 -0.846 1.00 77.81 121 VAL A O 1
ATOM 919 N N . GLY A 1 122 ? 18.742 9.584 -1.806 1.00 70.75 122 GLY A N 1
ATOM 920 C CA . GLY A 1 122 ? 19.621 10.601 -1.216 1.00 70.75 122 GLY A CA 1
ATOM 921 C C . GLY A 1 122 ? 20.756 11.048 -2.143 1.00 70.75 122 GLY A C 1
ATOM 922 O O . GLY A 1 122 ? 21.007 10.434 -3.172 1.00 70.75 122 GLY A O 1
ATOM 923 N N . THR A 1 123 ? 21.439 12.149 -1.798 1.00 77.50 123 THR A N 1
ATOM 924 C CA . THR A 1 123 ? 22.614 12.698 -2.522 1.00 77.50 123 THR A CA 1
ATOM 925 C C . THR A 1 123 ? 22.505 12.662 -4.049 1.00 77.50 123 THR A C 1
ATOM 927 O O . THR A 1 123 ? 23.429 12.208 -4.719 1.00 77.50 123 THR A O 1
ATOM 930 N N . PHE A 1 124 ? 21.375 13.114 -4.606 1.00 69.06 124 PHE A N 1
ATOM 931 C CA . PHE A 1 124 ? 21.166 13.148 -6.061 1.00 69.06 124 PHE A CA 1
ATOM 932 C C . PHE A 1 124 ? 21.157 11.769 -6.752 1.00 69.06 124 PHE A C 1
ATOM 934 O O . PHE A 1 124 ? 21.351 11.667 -7.962 1.00 69.06 124 PHE A O 1
ATOM 941 N N . GLN A 1 125 ? 20.915 10.703 -5.990 1.00 71.81 125 GLN A N 1
ATOM 942 C CA . GLN A 1 125 ? 20.883 9.332 -6.484 1.00 71.81 125 GLN A CA 1
ATOM 943 C C . GLN A 1 125 ? 19.445 8.845 -6.644 1.00 71.81 125 GLN A C 1
ATOM 945 O O . GLN A 1 125 ? 18.587 9.064 -5.783 1.00 71.81 125 GLN A O 1
ATOM 950 N N . ILE A 1 126 ? 19.211 8.130 -7.740 1.00 73.94 126 ILE A N 1
ATOM 951 C CA . ILE A 1 126 ? 17.939 7.485 -8.048 1.00 73.94 126 ILE A CA 1
ATOM 952 C C . ILE A 1 126 ? 18.185 5.988 -8.188 1.00 73.94 126 ILE A C 1
ATOM 954 O O . ILE A 1 126 ? 18.892 5.571 -9.097 1.00 73.94 126 ILE A O 1
ATOM 958 N N . ALA A 1 127 ? 17.574 5.204 -7.307 1.00 76.50 127 ALA A N 1
ATOM 959 C CA . ALA A 1 127 ? 17.449 3.762 -7.425 1.00 76.50 127 ALA A CA 1
ATOM 960 C C . ALA A 1 127 ? 16.427 3.413 -8.513 1.00 76.50 127 ALA A C 1
ATOM 962 O O . ALA A 1 127 ? 15.347 4.001 -8.544 1.00 76.50 127 ALA A O 1
ATOM 963 N N . VAL A 1 128 ? 16.755 2.448 -9.373 1.00 81.00 128 VAL A N 1
ATOM 964 C CA . VAL A 1 128 ? 15.836 1.898 -10.380 1.00 81.00 128 VAL A CA 1
ATOM 965 C C . VAL A 1 128 ? 15.660 0.412 -10.100 1.00 81.00 128 VAL A C 1
ATOM 967 O O . VAL A 1 128 ? 16.643 -0.318 -9.957 1.00 81.00 128 VAL A O 1
ATOM 970 N N . GLU A 1 129 ? 14.407 -0.018 -10.027 1.00 84.12 129 GLU A N 1
ATOM 971 C CA . GLU A 1 129 ? 13.985 -1.394 -9.780 1.00 84.12 129 GLU A CA 1
ATOM 972 C C . GLU A 1 129 ? 12.878 -1.755 -10.769 1.00 84.12 129 GLU A C 1
ATOM 974 O O . GLU A 1 129 ? 11.704 -1.876 -10.437 1.00 84.12 129 GLU A O 1
ATOM 979 N N . SER A 1 130 ? 13.268 -1.834 -12.036 1.00 88.62 130 SER A N 1
ATOM 980 C CA . SER A 1 130 ? 12.337 -2.024 -13.139 1.00 88.62 130 SER A CA 1
ATOM 981 C C . SER A 1 130 ? 12.331 -3.468 -13.640 1.00 88.62 130 SER A C 1
ATOM 983 O O . SER A 1 130 ? 13.417 -4.035 -13.810 1.00 88.62 130 SER A O 1
ATOM 985 N N . PRO A 1 131 ? 11.162 -4.028 -14.014 1.00 91.81 131 PRO A N 1
ATOM 986 C CA . PRO A 1 131 ? 11.093 -5.279 -14.770 1.00 91.81 131 PRO A CA 1
ATOM 987 C C . PRO A 1 131 ? 11.834 -5.229 -16.121 1.00 91.81 131 PRO A C 1
ATOM 989 O O . PRO A 1 131 ? 12.250 -6.269 -16.620 1.00 91.81 131 PRO A O 1
ATOM 992 N N . GLN A 1 132 ? 12.058 -4.041 -16.698 1.00 89.31 132 GLN A N 1
ATOM 993 C CA . GLN A 1 132 ? 12.810 -3.877 -17.952 1.00 89.31 132 GLN A CA 1
ATOM 994 C C . GLN A 1 132 ? 14.321 -3.978 -17.753 1.00 89.31 132 GLN A C 1
ATOM 996 O O . GLN A 1 132 ? 15.053 -4.368 -18.661 1.00 89.31 132 GLN A O 1
ATOM 1001 N N . VAL A 1 133 ? 14.797 -3.614 -16.561 1.00 85.44 133 VAL A N 1
ATOM 1002 C CA . VAL A 1 133 ? 16.218 -3.701 -16.210 1.00 85.44 133 VAL A CA 1
ATOM 1003 C C . VAL A 1 133 ? 16.545 -5.051 -15.572 1.00 85.44 133 VAL A C 1
ATOM 1005 O O . VAL A 1 133 ? 17.643 -5.571 -15.765 1.00 85.44 133 VAL A O 1
ATOM 1008 N N . PHE A 1 134 ? 15.585 -5.631 -14.852 1.00 85.25 134 PHE A N 1
ATOM 1009 C CA . PHE A 1 134 ? 15.697 -6.917 -14.171 1.00 85.25 134 PHE A CA 1
ATOM 1010 C C . PHE A 1 134 ? 14.543 -7.835 -14.595 1.00 85.25 134 PHE A C 1
ATOM 1012 O O . PHE A 1 134 ? 13.545 -7.935 -13.876 1.00 85.25 134 PHE A O 1
ATOM 1019 N N . PRO A 1 135 ? 14.651 -8.519 -15.749 1.00 88.06 135 PRO A N 1
ATOM 1020 C CA . PRO A 1 135 ? 13.593 -9.398 -16.250 1.00 88.06 135 PRO A CA 1
ATOM 1021 C C . PRO A 1 135 ? 13.191 -10.505 -15.268 1.00 88.06 135 PRO A C 1
ATOM 1023 O O . PRO A 1 135 ? 12.061 -10.984 -15.306 1.00 88.06 135 PRO A O 1
ATOM 1026 N N . GLU A 1 136 ? 14.081 -10.888 -14.347 1.00 85.25 136 GLU A N 1
ATOM 1027 C CA . GLU A 1 136 ? 13.798 -11.866 -13.295 1.00 85.25 136 GLU A CA 1
ATOM 1028 C C . GLU A 1 136 ? 12.665 -11.423 -12.356 1.00 85.25 136 GLU A C 1
ATOM 1030 O O . GLU A 1 136 ? 11.949 -12.280 -11.837 1.00 85.25 136 GLU A O 1
ATOM 1035 N N . ILE A 1 137 ? 12.458 -10.107 -12.184 1.00 87.81 137 ILE A N 1
ATOM 1036 C CA . ILE A 1 137 ? 11.325 -9.556 -11.423 1.00 87.81 137 ILE A CA 1
ATOM 1037 C C . ILE A 1 137 ? 10.008 -10.040 -12.029 1.00 87.81 137 ILE A C 1
ATOM 1039 O O . ILE A 1 137 ? 9.054 -10.304 -11.306 1.00 87.81 137 ILE A O 1
ATOM 1043 N N . VAL A 1 138 ? 9.926 -10.191 -13.350 1.00 93.06 138 VAL A N 1
ATOM 1044 C CA . VAL A 1 138 ? 8.669 -10.566 -14.005 1.00 93.06 138 VAL A CA 1
ATOM 1045 C C . VAL A 1 138 ? 8.282 -12.002 -13.679 1.00 93.06 138 VAL A C 1
ATOM 1047 O O . VAL A 1 138 ? 7.130 -12.263 -13.326 1.00 93.06 138 VAL A O 1
ATOM 1050 N N . ASP A 1 139 ? 9.239 -12.924 -13.755 1.00 90.44 139 ASP A N 1
ATOM 1051 C CA . ASP A 1 139 ? 9.011 -14.323 -13.390 1.00 90.44 139 ASP A CA 1
ATOM 1052 C C . ASP A 1 139 ? 8.671 -14.452 -11.900 1.00 90.44 139 ASP A C 1
ATOM 1054 O O . ASP A 1 139 ? 7.780 -15.217 -11.528 1.00 90.44 139 ASP A O 1
ATOM 1058 N N . GLU A 1 140 ? 9.325 -13.660 -11.049 1.00 88.50 140 GLU A N 1
ATOM 1059 C CA . GLU A 1 140 ? 9.052 -13.606 -9.615 1.00 88.50 140 GLU A CA 1
ATOM 1060 C C . GLU A 1 140 ? 7.642 -13.090 -9.309 1.00 88.50 140 GLU A C 1
ATOM 1062 O O . GLU A 1 140 ? 6.892 -13.741 -8.582 1.00 88.50 140 GLU A O 1
ATOM 1067 N N . MET A 1 141 ? 7.247 -11.964 -9.903 1.00 93.62 141 MET A N 1
ATOM 1068 C CA . MET A 1 141 ? 5.919 -11.379 -9.711 1.00 93.62 141 MET A CA 1
ATOM 1069 C C . MET A 1 141 ? 4.826 -12.338 -10.182 1.00 93.62 141 MET A C 1
ATOM 1071 O O . MET A 1 141 ? 3.811 -12.497 -9.505 1.00 93.62 141 MET A O 1
ATOM 1075 N N . ARG A 1 142 ? 5.044 -13.036 -11.304 1.00 95.94 142 ARG A N 1
ATOM 1076 C CA . ARG A 1 142 ? 4.119 -14.070 -11.788 1.00 95.94 142 ARG A CA 1
ATOM 1077 C C . ARG A 1 142 ? 4.036 -15.256 -10.835 1.00 95.94 142 ARG A C 1
ATOM 1079 O O . ARG A 1 142 ? 2.935 -15.717 -10.555 1.00 95.94 142 ARG A O 1
ATOM 1086 N N . ALA A 1 143 ? 5.165 -15.732 -10.315 1.00 93.31 143 ALA A N 1
ATOM 1087 C CA . ALA A 1 143 ? 5.183 -16.842 -9.367 1.00 93.31 143 ALA A CA 1
ATOM 1088 C C . ALA A 1 143 ? 4.530 -16.479 -8.024 1.00 93.31 143 ALA A C 1
ATOM 1090 O O . ALA A 1 143 ? 3.869 -17.315 -7.414 1.00 93.31 143 ALA A O 1
ATOM 1091 N N . GLN A 1 144 ? 4.714 -15.244 -7.556 1.00 93.50 144 GLN A N 1
ATOM 1092 C CA . GLN A 1 144 ? 4.218 -14.801 -6.257 1.00 93.50 144 GLN A CA 1
ATOM 1093 C C . GLN A 1 144 ? 2.730 -14.424 -6.286 1.00 93.50 144 GLN A C 1
ATOM 1095 O O . GLN A 1 144 ? 2.010 -14.710 -5.321 1.00 93.50 144 GLN A O 1
ATOM 1100 N N . TRP A 1 145 ? 2.288 -13.775 -7.369 1.00 96.94 145 TRP A N 1
ATOM 1101 C CA . TRP A 1 145 ? 0.981 -13.118 -7.457 1.00 96.94 145 TRP A CA 1
ATOM 1102 C C . TRP A 1 145 ? 0.056 -13.683 -8.540 1.00 96.94 145 TRP A C 1
ATOM 1104 O O . TRP A 1 145 ? -1.111 -13.301 -8.581 1.00 96.94 145 TRP A O 1
ATOM 1114 N N . GLY A 1 146 ? 0.527 -14.592 -9.400 1.00 97.06 146 GLY A N 1
ATOM 1115 C CA . GLY A 1 146 ? -0.264 -15.139 -10.510 1.00 97.06 146 GLY A CA 1
ATOM 1116 C C . GLY A 1 146 ? -1.490 -15.951 -10.084 1.00 97.06 146 GLY A C 1
ATOM 1117 O O . GLY A 1 146 ? -2.446 -16.061 -10.845 1.00 97.06 146 GLY A O 1
ATOM 1118 N N . ASP A 1 147 ? -1.488 -16.480 -8.862 1.00 96.88 147 ASP A N 1
ATOM 1119 C CA . ASP A 1 147 ? -2.595 -17.209 -8.239 1.00 96.88 147 ASP A CA 1
ATOM 1120 C C . ASP A 1 147 ? -3.262 -16.405 -7.105 1.00 96.88 147 ASP A C 1
ATOM 1122 O O . ASP A 1 147 ? -3.928 -16.972 -6.232 1.00 96.88 147 ASP A O 1
ATOM 1126 N N . LEU A 1 148 ? -3.066 -15.079 -7.066 1.00 97.81 148 LEU A N 1
ATOM 1127 C CA . LEU A 1 148 ? -3.644 -14.247 -6.018 1.00 97.81 148 LEU A CA 1
ATOM 1128 C C . LEU A 1 148 ? -5.174 -14.254 -6.113 1.00 97.81 148 LEU A C 1
ATOM 1130 O O . LEU A 1 148 ? -5.766 -13.824 -7.097 1.00 97.81 148 LEU A O 1
ATOM 1134 N N . THR A 1 149 ? -5.817 -14.708 -5.041 1.00 98.12 149 THR A N 1
ATOM 1135 C CA . THR A 1 149 ? -7.275 -14.710 -4.900 1.00 98.12 149 THR A CA 1
ATOM 1136 C C . THR A 1 149 ? -7.731 -13.615 -3.943 1.00 98.12 149 THR A C 1
ATOM 1138 O O . THR A 1 149 ? -6.964 -13.162 -3.091 1.00 98.12 149 THR A O 1
ATOM 1141 N N . VAL A 1 150 ? -9.005 -13.221 -4.030 1.00 98.31 150 VAL A N 1
ATOM 1142 C CA . VAL A 1 150 ? -9.621 -12.258 -3.101 1.00 98.31 150 VAL A CA 1
ATOM 1143 C C . VAL A 1 150 ? -9.438 -12.665 -1.627 1.00 98.31 150 VAL A C 1
ATOM 1145 O O . VAL A 1 150 ? -8.922 -11.846 -0.863 1.00 98.31 150 VAL A O 1
ATOM 1148 N N . PRO A 1 151 ? -9.749 -13.911 -1.201 1.00 98.25 151 PRO A N 1
ATOM 1149 C CA . PRO A 1 151 ? -9.510 -14.329 0.179 1.00 98.25 151 PRO A CA 1
ATOM 1150 C C . PRO A 1 151 ? -8.037 -14.224 0.584 1.00 98.25 151 PRO A C 1
ATOM 1152 O O . PRO A 1 151 ? -7.739 -13.659 1.632 1.00 98.25 151 PRO A O 1
ATOM 1155 N N . ARG A 1 152 ? -7.103 -14.691 -0.259 1.00 97.69 152 ARG A N 1
ATOM 1156 C CA . ARG A 1 152 ? -5.662 -14.605 0.036 1.00 97.69 152 ARG A CA 1
ATOM 1157 C C . ARG A 1 152 ? -5.200 -13.155 0.159 1.00 97.69 152 ARG A C 1
ATOM 1159 O O . ARG A 1 152 ? -4.454 -12.837 1.078 1.00 97.69 152 ARG A O 1
ATOM 1166 N N . HIS A 1 153 ? -5.650 -12.278 -0.735 1.00 98.00 153 HIS A N 1
ATOM 1167 C CA . HIS A 1 153 ? -5.320 -10.857 -0.686 1.00 98.00 153 HIS A CA 1
ATOM 1168 C C . HIS A 1 153 ? -5.840 -10.199 0.596 1.00 98.00 153 HIS A C 1
ATOM 1170 O O . HIS A 1 153 ? -5.095 -9.482 1.260 1.00 98.00 153 HIS A O 1
ATOM 1176 N N . ARG A 1 154 ? -7.084 -10.489 0.992 1.00 97.69 154 ARG A N 1
ATOM 1177 C CA . ARG A 1 154 ? -7.653 -9.994 2.249 1.00 97.69 154 ARG A CA 1
ATOM 1178 C C . ARG A 1 154 ? -6.831 -10.433 3.460 1.00 97.69 154 ARG A C 1
ATOM 1180 O O . ARG A 1 154 ? -6.488 -9.588 4.279 1.00 97.69 154 ARG A O 1
ATOM 1187 N N . GLU A 1 155 ? -6.475 -11.714 3.555 1.00 96.62 155 GLU A N 1
ATOM 1188 C CA . GLU A 1 155 ? -5.668 -12.216 4.676 1.00 96.62 155 GLU A CA 1
ATOM 1189 C C . GLU A 1 155 ? -4.262 -11.600 4.710 1.00 96.62 155 GLU A C 1
ATOM 1191 O O . GLU A 1 155 ? -3.742 -11.308 5.786 1.00 96.62 155 GLU A O 1
ATOM 1196 N N . LEU A 1 156 ? -3.652 -11.341 3.547 1.00 95.88 156 LEU A N 1
ATOM 1197 C CA . LEU A 1 156 ? -2.374 -10.628 3.473 1.00 95.88 156 LEU A CA 1
ATOM 1198 C C . LEU A 1 156 ? -2.485 -9.206 4.030 1.00 95.88 156 LEU A C 1
ATOM 1200 O O . LEU A 1 156 ? -1.632 -8.803 4.818 1.00 95.88 156 LEU A O 1
ATOM 1204 N N . LEU A 1 157 ? -3.545 -8.471 3.683 1.00 96.25 157 LEU A N 1
ATOM 1205 C CA . LEU A 1 157 ? -3.769 -7.131 4.223 1.00 96.25 157 LEU A CA 1
ATOM 1206 C C . LEU A 1 157 ? -4.086 -7.157 5.726 1.00 96.25 157 LEU A C 1
ATOM 1208 O O . LEU A 1 157 ? -3.516 -6.352 6.458 1.00 96.25 157 LEU A O 1
ATOM 1212 N N . LYS A 1 158 ? -4.907 -8.108 6.210 1.00 95.25 158 LYS A N 1
ATOM 1213 C CA . LYS A 1 158 ? -5.140 -8.312 7.658 1.00 95.25 158 LYS A CA 1
ATOM 1214 C C . LYS A 1 158 ? -3.815 -8.546 8.385 1.00 95.25 158 LYS A C 1
ATOM 1216 O O . LYS A 1 158 ? -3.556 -7.943 9.424 1.00 95.25 158 LYS A O 1
ATOM 1221 N N . LYS A 1 159 ? -2.951 -9.391 7.815 1.00 93.81 159 LYS A N 1
ATOM 1222 C CA . LYS A 1 159 ? -1.624 -9.676 8.363 1.00 93.81 159 LYS A CA 1
ATOM 1223 C C . LYS A 1 159 ? -0.741 -8.430 8.390 1.00 93.81 159 LYS A C 1
ATOM 1225 O O . LYS A 1 159 ? -0.134 -8.155 9.419 1.00 93.81 159 LYS A O 1
ATOM 1230 N N . ASP A 1 160 ? -0.668 -7.679 7.294 1.00 93.06 160 ASP A N 1
ATOM 1231 C CA . ASP A 1 160 ? 0.139 -6.457 7.230 1.00 93.06 160 ASP A CA 1
ATOM 1232 C C . ASP A 1 160 ? -0.353 -5.394 8.222 1.00 93.06 160 ASP A C 1
ATOM 1234 O O . ASP A 1 160 ? 0.463 -4.725 8.853 1.00 93.06 160 ASP A O 1
ATOM 1238 N N . LEU A 1 161 ? -1.672 -5.274 8.394 1.00 91.25 161 LEU A N 1
ATOM 1239 C CA . LEU A 1 161 ? -2.286 -4.380 9.370 1.00 91.25 161 LEU A CA 1
ATOM 1240 C C . LEU A 1 161 ? -1.936 -4.785 10.811 1.00 91.25 161 LEU A C 1
ATOM 1242 O O . LEU A 1 161 ? -1.594 -3.927 11.619 1.00 91.25 161 LEU A O 1
ATOM 1246 N N . ALA A 1 162 ? -1.985 -6.084 11.121 1.00 89.81 162 ALA A N 1
ATOM 1247 C CA . ALA A 1 162 ? -1.798 -6.603 12.475 1.00 89.81 162 ALA A CA 1
ATOM 1248 C C . ALA A 1 162 ? -0.336 -6.800 12.898 1.00 89.81 162 ALA A C 1
ATOM 1250 O O . ALA A 1 162 ? -0.034 -6.727 14.083 1.00 89.81 162 ALA A O 1
ATOM 1251 N N . GLN A 1 163 ? 0.562 -7.119 11.963 1.00 86.00 163 GLN A N 1
ATOM 1252 C CA . GLN A 1 163 ? 1.898 -7.643 12.288 1.00 86.00 163 GLN A CA 1
ATOM 1253 C C . GLN A 1 163 ? 3.052 -6.775 11.790 1.00 86.00 163 GLN A C 1
ATOM 1255 O O . GLN A 1 163 ? 4.199 -7.058 12.118 1.00 86.00 163 GLN A O 1
ATOM 1260 N N . SER A 1 164 ? 2.801 -5.744 10.981 1.00 81.06 164 SER A N 1
ATOM 1261 C CA . SER A 1 164 ? 3.891 -4.893 10.494 1.00 81.06 164 SER A CA 1
ATOM 1262 C C . SER A 1 164 ? 4.455 -4.036 11.624 1.00 81.06 164 SER A C 1
ATOM 1264 O O . SER A 1 164 ? 3.700 -3.330 12.272 1.00 81.06 164 SER A O 1
ATOM 1266 N N . GLU A 1 165 ? 5.766 -4.012 11.837 1.00 82.88 165 GLU A N 1
ATOM 1267 C CA . GLU A 1 165 ? 6.394 -3.027 12.741 1.00 82.88 165 GLU A CA 1
ATOM 1268 C C . GLU A 1 165 ? 6.491 -1.637 12.087 1.00 82.88 165 GLU A C 1
ATOM 1270 O O . GLU A 1 165 ? 6.595 -0.612 12.756 1.00 82.88 165 GLU A O 1
ATOM 1275 N N . VAL A 1 166 ? 6.402 -1.588 10.755 1.00 81.88 166 VAL A N 1
ATOM 1276 C CA . VAL A 1 166 ? 6.463 -0.353 9.975 1.00 81.88 166 VAL A CA 1
ATOM 1277 C C . VAL A 1 166 ? 5.080 0.296 9.933 1.00 81.88 166 VAL A C 1
ATOM 1279 O O . VAL A 1 166 ? 4.159 -0.233 9.300 1.00 81.88 166 VAL A O 1
ATOM 1282 N N . LEU A 1 167 ? 4.948 1.465 10.568 1.00 79.00 167 LEU A N 1
ATOM 1283 C CA . LEU A 1 167 ? 3.688 2.215 10.664 1.00 79.00 167 LEU A CA 1
ATOM 1284 C C . LEU A 1 167 ? 3.090 2.541 9.293 1.00 79.00 167 LEU A C 1
ATOM 1286 O O . LEU A 1 167 ? 1.908 2.300 9.062 1.00 79.00 167 LEU A O 1
ATOM 1290 N N . SER A 1 168 ? 3.908 3.002 8.345 1.00 77.44 168 SER A N 1
ATOM 1291 C CA . SER A 1 168 ? 3.432 3.332 6.996 1.00 77.44 168 SER A CA 1
ATOM 1292 C C . SER A 1 168 ? 2.850 2.117 6.271 1.00 77.44 168 SER A C 1
ATOM 1294 O O . SER A 1 168 ? 1.890 2.254 5.518 1.00 77.44 168 SER A O 1
ATOM 1296 N N . LYS A 1 169 ? 3.372 0.908 6.514 1.00 85.75 169 LYS A N 1
ATOM 1297 C CA . LYS A 1 169 ? 2.831 -0.332 5.945 1.00 85.75 169 LYS A CA 1
ATOM 1298 C C . LYS A 1 169 ? 1.487 -0.714 6.580 1.00 85.75 169 LYS A C 1
ATOM 1300 O O . LYS A 1 169 ? 0.620 -1.203 5.855 1.00 85.75 169 LYS A O 1
ATOM 1305 N N . ARG A 1 170 ? 1.280 -0.441 7.877 1.00 87.88 170 ARG A N 1
ATOM 1306 C CA . ARG A 1 170 ? -0.030 -0.606 8.540 1.00 87.88 170 ARG A CA 1
ATOM 1307 C C . ARG A 1 170 ? -1.063 0.380 8.007 1.00 87.88 170 ARG A C 1
ATOM 1309 O O . ARG A 1 170 ? -2.133 -0.050 7.597 1.00 87.88 170 ARG A O 1
ATOM 1316 N N . ALA A 1 171 ? -0.727 1.669 7.954 1.00 82.75 171 ALA A N 1
ATOM 1317 C CA . ALA A 1 171 ? -1.606 2.711 7.415 1.00 82.75 171 ALA A CA 1
ATOM 1318 C C . ALA A 1 171 ? -2.009 2.405 5.963 1.00 82.75 171 ALA A C 1
ATOM 1320 O O . ALA A 1 171 ? -3.177 2.461 5.579 1.00 82.75 171 ALA A O 1
ATOM 1321 N N . ASN A 1 172 ? -1.043 1.956 5.162 1.00 86.81 172 ASN A N 1
ATOM 1322 C CA . ASN A 1 172 ? -1.289 1.508 3.802 1.00 86.81 172 ASN A CA 1
ATOM 1323 C C . ASN A 1 172 ? -2.193 0.263 3.726 1.00 86.81 172 ASN A C 1
ATOM 1325 O O . ASN A 1 172 ? -3.068 0.216 2.856 1.00 86.81 172 ASN A O 1
ATOM 1329 N N . ALA A 1 173 ? -2.008 -0.724 4.612 1.00 93.06 173 ALA A N 1
ATOM 1330 C CA . ALA A 1 173 ? -2.879 -1.897 4.707 1.00 93.06 173 ALA A CA 1
ATOM 1331 C C . ALA A 1 173 ? -4.309 -1.494 5.081 1.00 93.06 173 ALA A C 1
ATOM 1333 O O . ALA A 1 173 ? -5.253 -1.937 4.430 1.00 93.06 173 ALA A O 1
ATOM 1334 N N . TYR A 1 174 ? -4.453 -0.607 6.069 1.00 90.38 174 TYR A N 1
ATOM 1335 C CA . TYR A 1 174 ? -5.724 -0.030 6.488 1.00 90.38 174 TYR A CA 1
ATOM 1336 C C . TYR A 1 174 ? -6.458 0.603 5.298 1.00 90.38 174 TYR A C 1
ATOM 1338 O O . TYR A 1 174 ? -7.573 0.192 4.980 1.00 90.38 174 TYR A O 1
ATOM 1346 N N . ALA A 1 175 ? -5.813 1.529 4.579 1.00 85.88 175 ALA A N 1
ATOM 1347 C CA . ALA A 1 175 ? -6.435 2.242 3.461 1.00 85.88 175 ALA A CA 1
ATOM 1348 C C . ALA A 1 175 ? -6.902 1.287 2.345 1.00 85.88 175 ALA A C 1
ATOM 1350 O O . ALA A 1 175 ? -7.975 1.450 1.759 1.00 85.88 175 ALA A O 1
ATOM 1351 N N . ARG A 1 176 ? -6.117 0.239 2.074 1.00 93.25 176 ARG A N 1
ATOM 1352 C CA . ARG A 1 176 ? -6.463 -0.796 1.087 1.00 93.25 176 ARG A CA 1
ATOM 1353 C C . ARG A 1 176 ? -7.604 -1.680 1.564 1.00 93.25 176 ARG A C 1
ATOM 1355 O O . ARG A 1 176 ? -8.489 -1.989 0.777 1.00 93.25 176 ARG A O 1
ATOM 1362 N N . MET A 1 177 ? -7.617 -2.068 2.837 1.00 94.38 177 MET A N 1
ATOM 1363 C CA . MET A 1 177 ? -8.735 -2.812 3.413 1.00 94.38 177 MET A CA 1
ATOM 1364 C C . MET A 1 177 ? -10.023 -1.990 3.393 1.00 94.38 177 MET A C 1
ATOM 1366 O O . MET A 1 177 ? -11.054 -2.533 3.014 1.00 94.38 177 MET A O 1
ATOM 1370 N N . ALA A 1 178 ? -9.965 -0.695 3.711 1.00 89.12 178 ALA A N 1
ATOM 1371 C CA . ALA A 1 178 ? -11.108 0.210 3.597 1.00 89.12 178 ALA A CA 1
ATOM 1372 C C . ALA A 1 178 ? -11.645 0.269 2.160 1.00 89.12 178 ALA A C 1
ATOM 1374 O O . ALA A 1 178 ? -12.853 0.248 1.944 1.00 89.12 178 ALA A O 1
ATOM 1375 N N . THR A 1 179 ? -10.741 0.274 1.178 1.00 88.19 179 THR A N 1
ATOM 1376 C CA . THR A 1 179 ? -11.097 0.335 -0.244 1.00 88.19 179 THR A CA 1
ATOM 1377 C C . THR A 1 179 ? -11.672 -0.988 -0.762 1.00 88.19 179 THR A C 1
ATOM 1379 O O . THR A 1 179 ? -12.720 -0.998 -1.399 1.00 88.19 179 THR A O 1
ATOM 1382 N N . PHE A 1 180 ? -10.992 -2.113 -0.521 1.00 94.00 180 PHE A N 1
ATOM 1383 C CA . PHE A 1 180 ? -11.328 -3.399 -1.146 1.00 94.00 180 PHE A CA 1
ATOM 1384 C C . PHE A 1 180 ? -12.269 -4.261 -0.306 1.00 94.00 180 PHE A C 1
ATOM 1386 O O . PHE A 1 180 ? -13.060 -5.028 -0.852 1.00 94.00 180 PHE A O 1
ATOM 1393 N N . TYR A 1 181 ? -12.163 -4.178 1.021 1.00 96.00 181 TYR A N 1
ATOM 1394 C CA . TYR A 1 181 ? -12.811 -5.091 1.964 1.00 96.00 181 TYR A CA 1
ATOM 1395 C C . TYR A 1 181 ? -13.417 -4.352 3.168 1.00 96.00 181 TYR A C 1
ATOM 1397 O O . TYR A 1 181 ? -13.141 -4.743 4.308 1.00 96.00 181 TYR A O 1
ATOM 1405 N N . PRO A 1 182 ? -14.262 -3.324 2.960 1.00 90.31 182 PRO A N 1
ATOM 1406 C CA . PRO A 1 182 ? -14.772 -2.490 4.050 1.00 90.31 182 PRO A CA 1
ATOM 1407 C C . PRO A 1 182 ? -15.470 -3.309 5.147 1.00 90.31 182 PRO A C 1
ATOM 1409 O O . PRO A 1 182 ? -15.231 -3.085 6.327 1.00 90.31 182 PRO A O 1
ATOM 1412 N N . ALA A 1 183 ? -16.228 -4.349 4.779 1.00 90.06 183 ALA A N 1
ATOM 1413 C CA . ALA A 1 183 ? -16.896 -5.229 5.743 1.00 90.06 183 ALA A CA 1
ATOM 1414 C C . ALA A 1 183 ? -15.932 -6.053 6.624 1.00 90.06 183 ALA A C 1
ATOM 1416 O O . ALA A 1 183 ? -16.288 -6.438 7.733 1.00 90.06 183 ALA A O 1
ATOM 1417 N N . ALA A 1 184 ? -14.720 -6.348 6.141 1.00 93.06 184 ALA A N 1
ATOM 1418 C CA . ALA A 1 184 ? -13.715 -7.111 6.890 1.00 93.06 184 ALA A CA 1
ATOM 1419 C C . ALA A 1 184 ? -12.735 -6.215 7.663 1.00 93.06 184 ALA A C 1
ATOM 1421 O O . ALA A 1 184 ? -11.982 -6.708 8.505 1.00 93.06 184 ALA A O 1
ATOM 1422 N N . LEU A 1 185 ? -12.717 -4.912 7.371 1.00 90.00 185 LEU A N 1
ATOM 1423 C CA . LEU A 1 185 ? -11.836 -3.956 8.031 1.00 90.00 185 LEU A CA 1
ATOM 1424 C C . LEU A 1 185 ? -12.144 -3.854 9.526 1.00 90.00 185 LEU A C 1
ATOM 1426 O O . LEU A 1 185 ? -11.217 -3.889 10.332 1.00 90.00 185 LEU A O 1
ATOM 1430 N N . SER A 1 186 ? -13.425 -3.770 9.893 1.00 85.94 186 SER A N 1
ATOM 1431 C CA . SER A 1 186 ? -13.847 -3.625 11.289 1.00 85.94 186 SER A CA 1
ATOM 1432 C C . SER A 1 186 ? -13.348 -4.778 12.154 1.00 85.94 186 SER A C 1
ATOM 1434 O O . SER A 1 186 ? -12.705 -4.547 13.173 1.00 85.94 186 SER A O 1
ATOM 1436 N N . GLU A 1 187 ? -13.553 -6.019 11.702 1.00 89.25 187 GLU A N 1
ATOM 1437 C CA . GLU A 1 187 ? -13.050 -7.214 12.388 1.00 89.25 187 GLU A CA 1
ATOM 1438 C C . GLU A 1 187 ? -11.525 -7.155 12.554 1.00 89.25 187 GLU A C 1
ATOM 1440 O O . GLU A 1 187 ? -11.011 -7.313 13.662 1.00 89.25 187 GLU A O 1
ATOM 1445 N N . ALA A 1 188 ? -10.799 -6.863 11.470 1.00 91.31 188 ALA A N 1
ATOM 1446 C CA . ALA A 1 188 ? -9.343 -6.804 11.495 1.00 91.31 188 ALA A CA 1
ATOM 1447 C C . ALA A 1 188 ? -8.819 -5.735 12.463 1.00 91.31 188 ALA A C 1
ATOM 1449 O O . ALA A 1 188 ? -7.877 -5.990 13.207 1.00 91.31 188 ALA A O 1
ATOM 1450 N N . LEU A 1 189 ? -9.439 -4.556 12.491 1.00 87.12 189 LEU A N 1
ATOM 1451 C CA . LEU A 1 189 ? -9.066 -3.476 13.401 1.00 87.12 189 LEU A CA 1
ATOM 1452 C C . LEU A 1 189 ? -9.314 -3.829 14.859 1.00 87.12 189 LEU A C 1
ATOM 1454 O O . LEU A 1 189 ? -8.444 -3.573 15.689 1.00 87.12 189 LEU A O 1
ATOM 1458 N N . CYS A 1 190 ? -10.461 -4.427 15.179 1.00 84.56 190 CYS A N 1
ATOM 1459 C CA . CYS A 1 190 ? -10.736 -4.878 16.540 1.00 84.56 190 CYS A CA 1
ATOM 1460 C C . CYS A 1 190 ? -9.709 -5.941 16.973 1.00 84.56 190 CYS A C 1
ATOM 1462 O O . CYS A 1 190 ? -9.207 -5.879 18.094 1.00 84.56 190 CYS A O 1
ATOM 1464 N N . GLU A 1 191 ? -9.315 -6.861 16.080 1.00 87.19 191 GLU A N 1
ATOM 1465 C CA . GLU A 1 191 ? -8.239 -7.822 16.354 1.00 87.19 191 GLU A CA 1
ATOM 1466 C C . GLU A 1 191 ? -6.883 -7.148 16.620 1.00 87.19 191 GLU A C 1
ATOM 1468 O O . GLU A 1 191 ? -6.171 -7.568 17.536 1.00 87.19 191 GLU A O 1
ATOM 1473 N N . VAL A 1 192 ? -6.510 -6.133 15.829 1.00 86.00 192 VAL A N 1
ATOM 1474 C CA . VAL A 1 192 ? -5.264 -5.375 16.034 1.00 86.00 192 VAL A CA 1
ATOM 1475 C C . VAL A 1 192 ? -5.315 -4.645 17.370 1.00 86.00 192 VAL A C 1
ATOM 1477 O O . VAL A 1 192 ? -4.432 -4.831 18.200 1.00 86.00 192 VAL A O 1
ATOM 1480 N N . MET A 1 193 ? -6.374 -3.875 17.621 1.00 81.56 193 MET A N 1
ATOM 1481 C CA . MET A 1 193 ? -6.523 -3.092 18.849 1.00 81.56 193 MET A CA 1
ATOM 1482 C C . MET A 1 193 ? -6.556 -3.960 20.108 1.00 81.56 193 MET A C 1
ATOM 1484 O O . MET A 1 193 ? -6.055 -3.538 21.146 1.00 81.56 193 MET A O 1
ATOM 1488 N N . ALA A 1 194 ? -7.104 -5.174 20.029 1.00 83.00 194 ALA A N 1
ATOM 1489 C CA . ALA A 1 194 ? -7.119 -6.107 21.151 1.00 83.00 194 ALA A CA 1
ATOM 1490 C C . ALA A 1 194 ? -5.726 -6.659 21.506 1.00 83.00 194 ALA A C 1
ATOM 1492 O O . ALA A 1 194 ? -5.497 -7.020 22.658 1.00 83.00 194 ALA A O 1
ATOM 1493 N N . LYS A 1 195 ? -4.811 -6.749 20.531 1.00 81.00 195 LYS A N 1
ATOM 1494 C CA . LYS A 1 195 ? -3.459 -7.317 20.698 1.00 81.00 195 LYS A CA 1
ATOM 1495 C C . LYS A 1 195 ? -2.372 -6.262 20.892 1.00 81.00 195 LYS A C 1
ATOM 1497 O O . LYS A 1 195 ? -1.265 -6.599 21.294 1.00 81.00 195 LYS A O 1
ATOM 1502 N N . GLU A 1 196 ? -2.657 -5.018 20.530 1.00 77.19 196 GLU A N 1
ATOM 1503 C CA . GLU A 1 196 ? -1.654 -3.967 20.437 1.00 77.19 196 GLU A CA 1
ATOM 1504 C C . GLU A 1 196 ? -1.412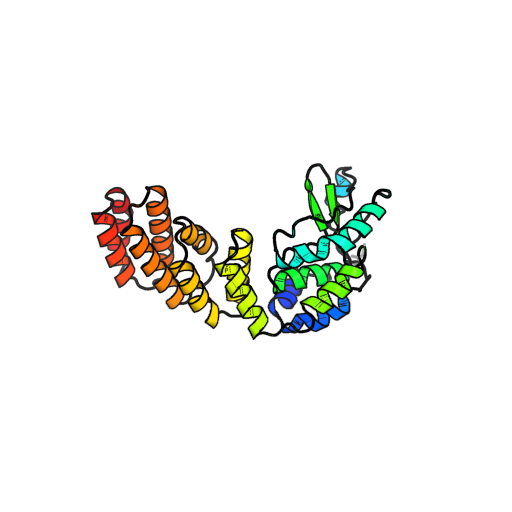 -3.303 21.789 1.00 77.19 196 GLU A C 1
ATOM 1506 O O . GLU A 1 196 ? -2.143 -2.396 22.185 1.00 77.19 196 GLU A O 1
ATOM 1511 N N . ASP A 1 197 ? -0.367 -3.729 22.490 1.00 71.69 197 ASP A N 1
ATOM 1512 C CA . ASP A 1 197 ? 0.042 -3.137 23.766 1.00 71.69 197 ASP A CA 1
ATOM 1513 C C . ASP A 1 197 ? 0.734 -1.772 23.601 1.00 71.69 197 ASP A C 1
ATOM 1515 O O . ASP A 1 197 ? 0.958 -1.076 24.593 1.00 71.69 197 ASP A O 1
ATOM 1519 N N . HIS A 1 198 ? 1.060 -1.354 22.367 1.00 67.31 198 HIS A N 1
ATOM 1520 C CA . HIS A 1 198 ? 1.703 -0.067 22.141 1.00 67.31 198 HIS A CA 1
ATOM 1521 C C . HIS A 1 198 ? 0.707 1.096 22.302 1.00 67.31 198 HIS A C 1
ATOM 1523 O O . HIS A 1 198 ? -0.250 1.221 21.531 1.00 67.31 198 HIS A O 1
ATOM 1529 N N . PRO A 1 199 ? 0.943 2.017 23.248 1.00 61.91 199 PRO A N 1
ATOM 1530 C CA . PRO A 1 199 ? -0.043 3.030 23.608 1.00 61.91 199 PRO A CA 1
ATOM 1531 C C . PRO A 1 199 ? -0.255 4.111 22.538 1.00 61.91 199 PRO A C 1
ATOM 1533 O O . PRO A 1 199 ? -1.281 4.783 22.541 1.00 61.91 199 PRO A O 1
ATOM 1536 N N . GLU A 1 200 ? 0.690 4.287 21.611 1.00 65.06 200 GLU A N 1
ATOM 1537 C CA . GLU A 1 200 ? 0.565 5.262 20.514 1.00 65.06 200 GLU A CA 1
ATOM 1538 C C . GLU A 1 200 ? -0.147 4.705 19.272 1.00 65.06 200 GLU A C 1
ATOM 1540 O O . GLU A 1 200 ? -0.539 5.469 18.392 1.00 65.06 200 GLU A O 1
ATOM 1545 N N . ALA A 1 201 ? -0.327 3.384 19.177 1.00 66.44 201 ALA A N 1
ATOM 1546 C CA . ALA A 1 201 ? -0.882 2.752 17.983 1.00 66.44 201 ALA A CA 1
ATOM 1547 C C . ALA A 1 201 ? -2.292 3.239 17.588 1.00 66.44 201 ALA A C 1
ATOM 1549 O O . ALA A 1 201 ? -2.535 3.384 16.387 1.00 66.44 201 ALA A O 1
ATOM 1550 N N . PRO A 1 202 ? -3.209 3.556 18.529 1.00 63.97 202 PRO A N 1
ATOM 1551 C CA . PRO A 1 202 ? -4.507 4.119 18.172 1.00 63.97 202 PRO A CA 1
ATOM 1552 C C . PRO A 1 202 ? -4.374 5.481 17.484 1.00 63.97 202 PRO A C 1
ATOM 1554 O O . PRO A 1 202 ? -5.046 5.721 16.489 1.00 63.97 202 PRO A O 1
ATOM 1557 N N . GLY A 1 203 ? -3.472 6.346 17.959 1.00 65.56 203 GLY A N 1
ATOM 1558 C CA . GLY A 1 203 ? -3.324 7.710 17.445 1.00 65.56 203 GLY A CA 1
ATOM 1559 C C . GLY A 1 203 ? -2.938 7.762 15.969 1.00 65.56 203 GLY A C 1
ATOM 1560 O O . GLY A 1 203 ? -3.521 8.541 15.223 1.00 65.56 203 GLY A O 1
ATOM 1561 N N . TYR A 1 204 ? -2.019 6.894 15.537 1.00 66.81 204 TYR A N 1
ATOM 1562 C CA . TYR A 1 204 ? -1.597 6.815 14.133 1.00 66.81 204 TYR A CA 1
ATOM 1563 C C . TYR A 1 204 ? -2.653 6.196 13.226 1.00 66.81 204 TYR A C 1
ATOM 1565 O O . TYR A 1 204 ? -2.825 6.636 12.095 1.00 66.81 204 TYR A O 1
ATOM 1573 N N . LEU A 1 205 ? -3.371 5.180 13.715 1.00 65.56 205 LEU A N 1
ATOM 1574 C CA . LEU A 1 205 ? -4.487 4.628 12.955 1.00 65.56 205 LEU A CA 1
ATOM 1575 C C . LEU A 1 205 ? -5.535 5.719 12.736 1.00 65.56 205 LEU A C 1
ATOM 1577 O O . LEU A 1 205 ? -5.975 5.892 11.610 1.00 65.56 205 LEU A O 1
ATOM 1581 N N . ILE A 1 206 ? -5.848 6.486 13.785 1.00 64.50 206 ILE A N 1
ATOM 1582 C CA . ILE A 1 206 ? -6.921 7.485 13.833 1.00 64.50 206 ILE A CA 1
ATOM 1583 C C . ILE A 1 206 ? -6.586 8.770 13.072 1.00 64.50 206 ILE A C 1
ATOM 1585 O O . ILE A 1 206 ? -7.461 9.303 12.393 1.00 64.50 206 ILE A O 1
ATOM 1589 N N . SER A 1 207 ? -5.337 9.245 13.098 1.00 64.94 207 SER A N 1
ATOM 1590 C CA . SER A 1 207 ? -4.931 10.402 12.284 1.00 64.94 207 SER A CA 1
ATOM 1591 C C . SER A 1 207 ? -5.102 10.157 10.786 1.00 64.94 207 SER A C 1
ATOM 1593 O O . SER A 1 207 ? -5.348 11.102 10.041 1.00 64.94 207 SER A O 1
ATOM 1595 N N . ASP A 1 208 ? -5.016 8.891 10.372 1.00 60.09 208 ASP A N 1
ATOM 1596 C CA . ASP A 1 208 ? -5.180 8.465 8.985 1.00 60.09 208 ASP A CA 1
ATOM 1597 C C . ASP A 1 208 ? -6.633 8.024 8.670 1.00 60.09 208 ASP A C 1
ATOM 1599 O O . ASP A 1 208 ? -6.962 7.770 7.506 1.00 60.09 208 ASP A O 1
ATOM 1603 N N . LEU A 1 209 ? -7.533 7.975 9.672 1.00 60.88 209 LEU A N 1
ATOM 1604 C CA . LEU A 1 209 ? -8.976 7.712 9.517 1.00 60.88 209 LEU A CA 1
ATOM 1605 C C . LEU A 1 209 ? -9.720 8.939 8.963 1.00 60.88 209 LEU A C 1
ATOM 1607 O O . LEU A 1 209 ? -10.658 9.459 9.572 1.00 60.88 209 LEU A O 1
ATOM 1611 N N . ASP A 1 210 ? -9.380 9.374 7.755 1.00 55.84 210 ASP A N 1
ATOM 1612 C CA . ASP A 1 210 ? -10.175 10.390 7.045 1.00 55.84 210 ASP A CA 1
ATOM 1613 C C . ASP A 1 210 ? -11.507 9.819 6.494 1.00 55.84 210 ASP A C 1
ATOM 1615 O O . ASP A 1 210 ? -12.326 10.533 5.924 1.00 55.84 210 ASP A O 1
ATOM 1619 N N . TYR A 1 211 ? -11.761 8.519 6.694 1.00 52.81 211 TYR A N 1
ATOM 1620 C CA . TYR A 1 211 ? -12.939 7.801 6.198 1.00 52.81 211 TYR A CA 1
ATOM 1621 C C . TYR A 1 211 ? -14.048 7.671 7.241 1.00 52.81 211 TYR A C 1
ATOM 1623 O O . TYR A 1 211 ? -13.751 7.481 8.422 1.00 52.81 211 TYR A O 1
ATOM 1631 N N . ASP A 1 212 ? -15.306 7.708 6.776 1.00 56.78 212 ASP A N 1
ATOM 1632 C CA . ASP A 1 212 ? -16.526 7.278 7.480 1.00 56.78 212 ASP A CA 1
ATOM 1633 C C . ASP A 1 212 ? -16.314 5.890 8.097 1.00 56.78 212 ASP A C 1
ATOM 1635 O O . ASP A 1 212 ? -16.535 4.850 7.475 1.00 56.78 212 ASP A O 1
ATOM 1639 N N . ALA A 1 213 ? -15.800 5.876 9.322 1.00 61.25 213 ALA A N 1
ATOM 1640 C CA . ALA A 1 213 ? -15.572 4.656 10.061 1.00 61.25 213 ALA A CA 1
ATOM 1641 C C . ALA A 1 213 ? -16.939 4.054 10.400 1.00 61.25 213 ALA A C 1
ATOM 1643 O O . ALA A 1 213 ? -17.789 4.727 10.982 1.00 61.25 213 ALA A O 1
ATOM 1644 N N . ASP A 1 214 ? -17.131 2.788 10.030 1.00 70.38 214 ASP A N 1
ATOM 1645 C CA . ASP A 1 214 ? -18.278 1.981 10.449 1.00 70.38 214 ASP A CA 1
ATOM 1646 C C . ASP A 1 214 ? -18.448 2.074 11.979 1.00 70.38 214 ASP A C 1
ATOM 1648 O O . ASP A 1 214 ? -17.461 2.140 12.722 1.00 70.38 214 ASP A O 1
ATOM 1652 N N . GLU A 1 215 ? -19.693 2.071 12.459 1.00 69.38 215 GLU A N 1
ATOM 1653 C CA . GLU A 1 215 ? -20.047 2.107 13.884 1.00 69.38 215 GLU A CA 1
ATOM 1654 C C . GLU A 1 215 ? -19.236 1.098 14.717 1.00 69.38 215 GLU A C 1
ATOM 1656 O O . GLU A 1 215 ? -18.797 1.406 15.826 1.00 69.38 215 GLU A O 1
ATOM 1661 N N . ASN A 1 216 ? -18.951 -0.081 14.159 1.00 71.12 216 ASN A N 1
ATOM 1662 C CA . ASN A 1 216 ? -18.143 -1.108 14.810 1.00 71.12 216 ASN A CA 1
ATOM 1663 C C . ASN A 1 216 ? -16.684 -0.676 15.023 1.00 71.12 216 ASN A C 1
ATOM 1665 O O . ASN A 1 216 ? -16.104 -0.974 16.067 1.00 71.12 216 ASN A O 1
ATOM 1669 N N . VAL A 1 217 ? -16.090 0.046 14.066 1.00 71.19 217 VAL A N 1
ATOM 1670 C CA . VAL A 1 217 ? -14.723 0.579 14.189 1.00 71.19 217 VAL A CA 1
ATOM 1671 C C . VAL A 1 217 ? -14.685 1.645 15.272 1.00 71.19 217 VAL A C 1
ATOM 1673 O O . VAL A 1 217 ? -13.851 1.575 16.173 1.00 71.19 217 VAL A O 1
ATOM 1676 N N . SER A 1 218 ? -15.631 2.583 15.222 1.00 70.94 218 SER A N 1
ATOM 1677 C CA . SER A 1 218 ? -15.800 3.634 16.228 1.00 70.94 218 SER A CA 1
ATOM 1678 C C . SER A 1 218 ? -15.958 3.050 17.633 1.00 70.94 218 SER A C 1
ATOM 1680 O O . SER A 1 218 ? -15.295 3.495 18.571 1.00 70.94 218 SER A O 1
ATOM 1682 N N . LYS A 1 219 ? -16.769 1.996 17.773 1.00 72.06 219 LYS A N 1
ATOM 1683 C CA . LYS A 1 219 ? -16.963 1.282 19.034 1.00 72.06 219 LYS A CA 1
ATOM 1684 C C . LYS A 1 219 ? -15.681 0.612 19.529 1.00 72.06 219 LYS A C 1
ATOM 1686 O O . LYS A 1 219 ? -15.314 0.819 20.681 1.00 72.06 219 LYS A O 1
ATOM 1691 N N . CYS A 1 220 ? -14.975 -0.140 18.683 1.00 73.06 220 CYS A N 1
ATOM 1692 C CA . CYS A 1 220 ? -13.729 -0.793 19.096 1.00 73.06 220 CYS A CA 1
ATOM 1693 C C . CYS A 1 220 ? -12.638 0.227 19.472 1.00 73.06 220 CYS A C 1
ATOM 1695 O O . CYS A 1 220 ? -11.892 0.001 20.425 1.00 73.06 220 CYS A O 1
ATOM 1697 N N . ILE A 1 221 ? -12.572 1.372 18.779 1.00 73.19 221 ILE A N 1
ATOM 1698 C CA . ILE A 1 221 ? -11.688 2.487 19.149 1.00 73.19 221 ILE A CA 1
ATOM 1699 C C . ILE A 1 221 ? -12.064 3.016 20.534 1.00 73.19 221 ILE A C 1
ATOM 1701 O O . ILE A 1 221 ? -11.198 3.112 21.401 1.00 73.19 221 ILE A O 1
ATOM 1705 N N . ALA A 1 222 ? -13.344 3.312 20.769 1.00 70.38 222 ALA A N 1
ATOM 1706 C CA . ALA A 1 222 ? -13.818 3.813 22.055 1.00 70.38 222 ALA A CA 1
ATOM 1707 C C . ALA A 1 222 ? -13.523 2.828 23.202 1.00 70.38 222 ALA A C 1
ATOM 1709 O O . ALA A 1 222 ? -12.960 3.223 24.223 1.00 70.38 222 ALA A O 1
ATOM 1710 N N . GLU A 1 223 ? -13.824 1.539 23.018 1.00 72.94 223 GLU A N 1
ATOM 1711 C CA . GLU A 1 223 ? -13.528 0.482 23.992 1.00 72.94 223 GLU A CA 1
ATOM 1712 C C . GLU A 1 223 ? -12.024 0.379 24.282 1.00 72.94 223 GLU A C 1
ATOM 1714 O O . GLU A 1 223 ? -11.624 0.235 25.442 1.00 72.94 223 GLU A O 1
ATOM 1719 N N . ARG A 1 224 ? -11.166 0.513 23.259 1.00 72.81 224 ARG A N 1
ATOM 1720 C CA . ARG A 1 224 ? -9.712 0.486 23.457 1.00 72.81 224 ARG A CA 1
ATOM 1721 C C . ARG A 1 224 ? -9.207 1.722 24.192 1.00 72.81 224 ARG A C 1
ATOM 1723 O O . ARG A 1 224 ? -8.380 1.566 25.086 1.00 72.81 224 ARG A O 1
ATOM 1730 N N . ILE A 1 225 ? -9.703 2.918 23.872 1.00 70.38 225 ILE A N 1
ATOM 1731 C CA . ILE A 1 225 ? -9.335 4.148 24.592 1.00 70.38 225 ILE A CA 1
ATOM 1732 C C . ILE A 1 225 ? -9.715 4.013 26.074 1.00 70.38 225 ILE A C 1
ATOM 1734 O O . ILE A 1 225 ? -8.879 4.270 26.938 1.00 70.38 225 ILE A O 1
ATOM 1738 N N . VAL A 1 226 ? -10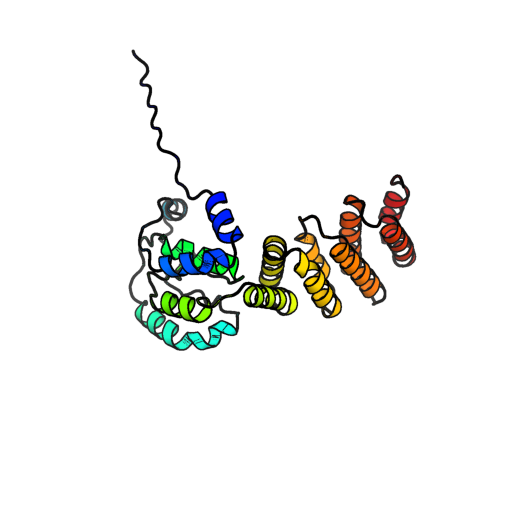.923 3.522 26.379 1.00 69.44 226 VAL A N 1
ATOM 1739 C CA . VAL A 1 226 ? -11.359 3.244 27.761 1.00 69.44 226 VAL A CA 1
ATOM 1740 C C . VAL A 1 226 ? -10.431 2.234 28.442 1.00 69.44 226 VAL A C 1
ATOM 1742 O O . VAL A 1 226 ? -9.981 2.464 29.564 1.00 69.44 226 VAL A O 1
ATOM 1745 N N . SER A 1 227 ? -10.095 1.131 27.766 1.00 70.25 227 SER A N 1
ATOM 1746 C CA . SER A 1 227 ? -9.180 0.120 28.307 1.00 70.25 227 SER A CA 1
ATOM 1747 C C . SER A 1 227 ? -7.790 0.685 28.598 1.00 70.25 227 SER A C 1
ATOM 1749 O O . SER A 1 227 ? -7.206 0.345 29.625 1.00 70.25 227 SER A O 1
ATOM 1751 N N . LEU A 1 228 ? -7.250 1.526 27.712 1.00 66.50 228 LEU A N 1
ATOM 1752 C CA . LEU A 1 228 ? -5.948 2.161 27.901 1.00 66.50 228 LEU A CA 1
ATOM 1753 C C . LEU A 1 228 ? -5.987 3.144 29.075 1.00 66.50 228 LEU A C 1
ATOM 1755 O O . LEU A 1 228 ? -5.050 3.173 29.862 1.00 66.50 228 LEU A O 1
ATOM 1759 N N . MET A 1 229 ? -7.087 3.871 29.273 1.00 62.47 229 MET A N 1
ATOM 1760 C CA . MET A 1 229 ? -7.256 4.782 30.412 1.00 62.47 229 MET A CA 1
ATOM 1761 C C . MET A 1 229 ? -7.271 4.106 31.781 1.00 62.47 229 MET A C 1
ATOM 1763 O O . MET A 1 229 ? -6.905 4.731 32.774 1.00 62.47 229 MET A O 1
ATOM 1767 N N . HIS A 1 230 ? -7.685 2.843 31.854 1.00 65.94 230 HIS A N 1
ATOM 1768 C CA . HIS A 1 230 ? -7.584 2.073 33.093 1.00 65.94 230 HIS A CA 1
ATOM 1769 C C . HIS A 1 230 ? -6.149 1.619 33.405 1.00 65.94 230 HIS A C 1
ATOM 1771 O O . HIS A 1 230 ? -5.875 1.192 34.527 1.00 65.94 230 HIS A O 1
ATOM 1777 N N . SER A 1 231 ? -5.229 1.739 32.445 1.00 62.94 231 SER A N 1
ATOM 1778 C CA . SER A 1 231 ? -3.789 1.621 32.671 1.00 62.94 231 SER A CA 1
ATOM 1779 C C . SER A 1 231 ? -3.186 3.003 32.959 1.00 62.94 231 SER A C 1
ATOM 1781 O O . SER A 1 231 ? -3.745 4.020 32.564 1.00 62.94 231 SER A O 1
ATOM 1783 N N . THR A 1 232 ? -2.077 3.081 33.698 1.00 56.06 232 THR A N 1
ATOM 1784 C CA . THR A 1 232 ? -1.402 4.354 34.014 1.00 56.06 232 THR A CA 1
ATOM 1785 C C . THR A 1 232 ? -0.972 5.069 32.732 1.00 56.06 232 THR A C 1
ATOM 1787 O O . THR A 1 232 ? 0.067 4.729 32.164 1.00 56.06 232 THR A O 1
ATOM 1790 N N . LEU A 1 233 ? -1.775 6.036 32.282 1.00 62.44 233 LEU A N 1
ATOM 1791 C CA . LEU A 1 233 ? -1.502 6.804 31.075 1.00 62.44 233 LEU A CA 1
ATOM 1792 C C . LEU A 1 233 ? -0.466 7.906 31.315 1.00 62.44 233 LEU A C 1
ATOM 1794 O O . LEU A 1 233 ? -0.390 8.485 32.398 1.00 62.44 233 LEU A O 1
ATOM 1798 N N . THR A 1 234 ? 0.295 8.231 30.274 1.00 69.69 234 THR A N 1
ATOM 1799 C CA . THR A 1 234 ? 1.085 9.466 30.189 1.00 69.69 234 THR A CA 1
ATOM 1800 C C . THR A 1 234 ? 0.232 10.614 29.638 1.00 69.69 234 THR A C 1
ATOM 1802 O O . THR A 1 234 ? -0.733 10.381 28.907 1.00 69.69 234 THR A O 1
ATOM 1805 N N . ASP A 1 235 ? 0.613 11.865 29.915 1.00 66.19 235 ASP A N 1
ATOM 1806 C CA . ASP A 1 235 ? -0.095 13.068 29.431 1.00 66.19 235 ASP A CA 1
ATOM 1807 C C . ASP A 1 235 ? -0.308 13.061 27.905 1.00 66.19 235 ASP A C 1
ATOM 1809 O O . ASP A 1 235 ? -1.343 13.481 27.386 1.00 66.19 235 ASP A O 1
ATOM 1813 N N . GLN A 1 236 ? 0.656 12.510 27.164 1.00 62.81 236 GLN A N 1
ATOM 1814 C CA . GLN A 1 236 ? 0.604 12.405 25.709 1.00 62.81 236 GLN A CA 1
ATOM 1815 C C . GLN A 1 236 ? -0.473 11.414 25.231 1.00 62.81 236 G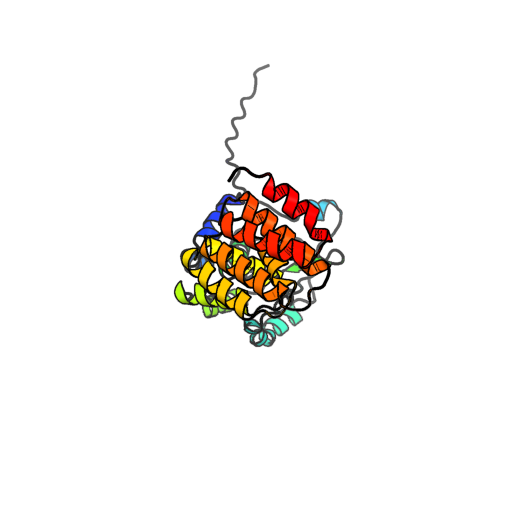LN A C 1
ATOM 1817 O O . GLN A 1 236 ? -1.132 11.655 24.221 1.00 62.81 236 GLN A O 1
ATOM 1822 N N . GLN A 1 237 ? -0.709 10.330 25.975 1.00 64.44 237 GLN A N 1
ATOM 1823 C CA . GLN A 1 237 ? -1.742 9.338 25.657 1.00 64.44 237 GLN A CA 1
ATOM 1824 C C . GLN A 1 237 ? -3.148 9.869 25.954 1.00 64.44 237 GLN A C 1
ATOM 1826 O O . GLN A 1 237 ? -4.086 9.577 25.212 1.00 64.44 237 GLN A O 1
ATOM 1831 N N . VAL A 1 238 ? -3.286 10.705 26.988 1.00 66.06 238 VAL A N 1
ATOM 1832 C CA . VAL A 1 238 ? -4.537 11.412 27.294 1.00 66.06 238 VAL A CA 1
ATOM 1833 C C . VAL A 1 238 ? -4.899 12.371 26.158 1.00 66.06 238 VAL A C 1
ATOM 1835 O O . VAL A 1 238 ? -6.038 12.363 25.695 1.00 66.06 238 VAL A O 1
ATOM 1838 N N . LEU A 1 239 ? -3.935 13.138 25.636 1.00 65.56 239 LEU A N 1
ATOM 1839 C CA . LEU A 1 239 ? -4.161 14.040 24.499 1.00 65.56 239 LEU A CA 1
ATOM 1840 C C . LEU A 1 239 ? -4.571 13.297 23.222 1.00 65.56 239 LEU A C 1
ATOM 1842 O O . LEU A 1 239 ? -5.485 13.742 22.527 1.00 65.56 239 LEU A O 1
ATOM 1846 N N . VAL A 1 240 ? -3.940 12.156 22.931 1.00 64.62 240 VAL A N 1
ATOM 1847 C CA . VAL A 1 240 ? -4.339 11.301 21.804 1.00 64.62 240 VAL A CA 1
ATOM 1848 C C . VAL A 1 240 ? -5.764 10.790 22.011 1.00 64.62 240 VAL A C 1
ATOM 1850 O O . VAL A 1 240 ? -6.592 10.960 21.121 1.00 64.62 240 VAL A O 1
ATOM 1853 N N . GLY A 1 241 ? -6.089 10.247 23.189 1.00 66.88 241 GLY A N 1
ATOM 1854 C CA . GLY A 1 241 ? -7.443 9.784 23.509 1.00 66.88 241 GLY A CA 1
ATOM 1855 C C . GLY A 1 241 ? -8.499 10.882 23.354 1.00 66.88 241 GLY A C 1
ATOM 1856 O O . GLY A 1 241 ? -9.544 10.652 22.751 1.00 66.88 241 GLY A O 1
ATOM 1857 N N . LEU A 1 242 ? -8.198 12.100 23.807 1.00 67.88 242 LEU A N 1
ATOM 1858 C CA . LEU A 1 242 ? -9.077 13.262 23.661 1.00 67.88 242 LEU A CA 1
ATOM 1859 C C . LEU A 1 242 ? -9.258 13.692 22.200 1.00 67.88 242 LEU A C 1
ATOM 1861 O O . LEU A 1 242 ? -10.376 14.016 21.808 1.00 67.88 242 LEU A O 1
ATOM 1865 N N . ALA A 1 243 ? -8.202 13.664 21.383 1.00 67.12 243 ALA A N 1
ATOM 1866 C CA . ALA A 1 243 ? -8.302 13.955 19.952 1.00 67.12 243 ALA A CA 1
ATOM 1867 C C . ALA A 1 243 ? -9.158 12.911 19.214 1.00 67.12 243 ALA A C 1
ATOM 1869 O O . ALA A 1 243 ? -9.968 13.263 18.357 1.00 67.12 243 ALA A O 1
ATOM 1870 N N . CYS A 1 244 ? -9.023 11.638 19.592 1.00 65.69 244 CYS A N 1
ATOM 1871 C CA . CYS A 1 244 ? -9.831 10.551 19.044 1.00 65.69 244 CYS A CA 1
ATOM 1872 C C . CYS A 1 244 ? -11.307 10.725 19.411 1.00 65.69 244 CYS A C 1
ATOM 1874 O O . CYS A 1 244 ? -12.188 10.574 18.571 1.00 65.69 244 CYS A O 1
ATOM 1876 N N . VAL A 1 245 ? -11.577 11.099 20.660 1.00 67.19 245 VAL A N 1
ATOM 1877 C CA . VAL A 1 245 ? -12.932 11.358 21.145 1.00 67.19 245 VAL A CA 1
ATOM 1878 C C . VAL A 1 245 ? -13.535 12.579 20.457 1.00 67.19 245 VAL A C 1
ATOM 1880 O O . VAL A 1 245 ? -14.659 12.477 19.977 1.00 67.19 245 VAL A O 1
ATOM 1883 N N . ASP A 1 246 ? -12.797 13.685 20.307 1.00 67.75 246 ASP A N 1
ATOM 1884 C CA . ASP A 1 246 ? -13.251 14.864 19.546 1.00 67.75 246 ASP A CA 1
ATOM 1885 C C . ASP A 1 246 ? -13.625 14.496 18.101 1.00 67.75 246 ASP A C 1
ATOM 1887 O O . ASP A 1 246 ? -14.665 14.926 17.604 1.00 67.75 246 ASP A O 1
ATOM 1891 N N . GLN A 1 247 ? -12.834 13.647 17.435 1.00 66.12 247 GLN A N 1
ATOM 1892 C CA . GLN A 1 247 ? -13.177 13.145 16.102 1.00 66.12 247 GLN A CA 1
ATOM 1893 C C . GLN A 1 247 ? -14.445 12.280 16.092 1.00 66.12 247 GLN A C 1
ATOM 1895 O O . GLN A 1 247 ? -15.287 12.472 15.214 1.00 66.12 247 GLN A O 1
ATOM 1900 N N . LEU A 1 248 ? -14.606 11.364 17.053 1.00 64.44 248 LEU A N 1
ATOM 1901 C CA . LEU A 1 248 ? -15.813 10.534 17.176 1.00 64.44 248 LEU A CA 1
ATOM 1902 C C . LEU A 1 248 ? -17.065 11.400 17.386 1.00 64.44 248 LEU A C 1
ATOM 1904 O O . LEU A 1 248 ? -18.094 11.183 16.750 1.00 64.44 248 LEU A O 1
ATOM 1908 N N . LEU A 1 249 ? -16.948 12.436 18.215 1.00 64.12 249 LEU A N 1
ATOM 1909 C CA . LEU A 1 249 ? -18.027 13.368 18.537 1.00 64.12 249 LEU A CA 1
ATOM 1910 C C . LEU A 1 249 ? -18.450 14.237 17.359 1.00 64.12 249 LEU A C 1
ATOM 1912 O O . LEU A 1 249 ? -19.643 14.459 17.163 1.00 64.12 249 LEU A O 1
ATOM 1916 N N . ARG A 1 250 ? -17.496 14.703 16.544 1.00 66.69 250 ARG A N 1
ATOM 1917 C CA . ARG A 1 250 ? -17.797 15.466 15.320 1.00 66.69 250 ARG A CA 1
ATOM 1918 C C . ARG A 1 250 ? -18.626 14.680 14.309 1.00 66.69 250 ARG A C 1
ATOM 1920 O O . ARG A 1 250 ? -19.212 15.293 13.424 1.00 66.69 250 ARG A O 1
ATOM 1927 N N . ARG A 1 251 ? -18.655 13.351 14.415 1.00 63.81 251 ARG A N 1
ATOM 1928 C CA . ARG A 1 251 ? -19.401 12.469 13.513 1.00 63.81 251 ARG A CA 1
ATOM 1929 C C . ARG A 1 251 ? -20.762 12.038 14.072 1.00 63.81 251 ARG A C 1
ATOM 1931 O O . ARG A 1 251 ? -21.388 11.172 13.479 1.00 63.81 251 ARG A O 1
ATOM 1938 N N . GLU A 1 252 ? -21.207 12.608 15.199 1.00 61.56 252 GLU A N 1
ATOM 1939 C CA . GLU A 1 252 ? -22.486 12.310 15.883 1.00 61.56 252 GLU A CA 1
ATOM 1940 C C . GLU A 1 252 ? -22.688 10.835 16.299 1.00 61.56 252 GLU A C 1
ATOM 1942 O O . GLU A 1 252 ? -23.730 10.467 16.844 1.00 61.56 252 GLU A O 1
ATOM 1947 N N . PHE A 1 253 ? -21.680 9.977 16.127 1.00 55.62 253 PHE A N 1
ATOM 1948 C CA . PHE A 1 253 ? -21.739 8.582 16.542 1.00 55.62 253 PHE A CA 1
ATOM 1949 C C . PHE A 1 253 ? -21.552 8.456 18.053 1.00 55.62 253 PHE A C 1
ATOM 1951 O O . PHE A 1 253 ? -20.562 8.915 18.622 1.00 55.62 253 PHE A O 1
ATOM 1958 N N . GLY A 1 254 ? -22.497 7.781 18.713 1.00 55.19 254 GLY A N 1
ATOM 1959 C CA . GLY A 1 254 ? -22.333 7.364 20.104 1.00 55.19 254 GLY A CA 1
ATOM 1960 C C . GLY A 1 254 ? -22.224 8.517 21.106 1.00 55.19 254 GLY A C 1
ATOM 1961 O O . GLY A 1 254 ? -21.548 8.360 22.118 1.00 55.19 254 GLY A O 1
ATOM 1962 N N . LEU A 1 255 ? -22.900 9.653 20.870 1.00 60.62 255 LEU A N 1
ATOM 1963 C CA . LEU A 1 255 ? -22.933 10.819 21.775 1.00 60.62 255 LEU A CA 1
ATOM 1964 C C . LEU A 1 255 ? -23.165 10.437 23.248 1.00 60.62 255 LEU A C 1
ATOM 1966 O O . LEU A 1 255 ? -22.519 10.987 24.137 1.00 60.62 255 LEU A O 1
ATOM 1970 N N . SER A 1 256 ? -24.033 9.454 23.518 1.00 64.94 256 SER A N 1
ATOM 1971 C CA . SER A 1 256 ? -24.270 8.957 24.880 1.00 64.94 256 SER A CA 1
ATOM 1972 C C . SER A 1 256 ? -23.038 8.305 25.511 1.00 64.94 256 SER A C 1
ATOM 1974 O O . SER A 1 256 ? -22.838 8.452 26.716 1.00 64.94 256 SER A O 1
ATOM 1976 N N . ASP A 1 257 ? -22.259 7.537 24.756 1.00 60.84 257 ASP A N 1
ATOM 1977 C CA . ASP A 1 257 ? -21.116 6.795 25.292 1.00 60.84 257 ASP A CA 1
ATOM 1978 C C . ASP A 1 257 ? -19.851 7.656 25.287 1.00 60.84 257 ASP A C 1
ATOM 1980 O O . ASP A 1 257 ? -19.079 7.610 26.243 1.00 60.84 257 ASP A O 1
ATOM 1984 N N . ALA A 1 258 ? -19.711 8.556 24.310 1.00 62.00 258 ALA A N 1
ATOM 1985 C CA . ALA A 1 258 ? -18.691 9.598 24.312 1.00 62.00 258 ALA A CA 1
ATOM 1986 C C . ALA A 1 258 ? -18.879 10.583 25.484 1.00 62.00 258 ALA A C 1
ATOM 1988 O O . ALA A 1 258 ? -17.906 10.988 26.118 1.00 62.00 258 ALA A O 1
ATOM 1989 N N . LYS A 1 259 ? -20.124 10.920 25.849 1.00 67.75 259 LYS A N 1
ATOM 1990 C CA . LYS A 1 259 ? -20.411 11.758 27.024 1.00 67.75 259 LYS A CA 1
ATOM 1991 C C . LYS A 1 259 ? -20.054 11.059 28.339 1.00 67.75 259 LYS A C 1
ATOM 1993 O O . LYS A 1 259 ? -19.353 11.651 29.155 1.00 67.75 259 LYS A O 1
ATOM 1998 N N . LYS A 1 260 ? -20.435 9.784 28.509 1.00 66.25 260 LYS A N 1
ATOM 1999 C CA . LYS A 1 260 ? -20.001 8.965 29.663 1.00 66.25 260 LYS A CA 1
ATOM 2000 C C . LYS A 1 260 ? -18.475 8.854 29.737 1.00 66.25 260 LYS A C 1
ATOM 2002 O O . LYS A 1 260 ? -17.905 8.915 30.823 1.00 66.25 260 LYS A O 1
ATOM 2007 N N . PHE A 1 261 ? -17.815 8.714 28.586 1.00 62.16 261 PHE A N 1
ATOM 2008 C CA . PHE A 1 261 ? -16.360 8.690 28.481 1.00 62.16 261 PHE A CA 1
ATOM 2009 C C . PHE A 1 261 ? -15.728 9.990 28.998 1.00 62.16 261 PHE A C 1
ATOM 2011 O O . PHE A 1 261 ? -14.816 9.944 29.817 1.00 62.16 261 PHE A O 1
ATOM 2018 N N . LEU A 1 262 ? -16.230 11.149 28.572 1.00 65.12 262 LEU A N 1
ATOM 2019 C CA . LEU A 1 262 ? -15.709 12.453 28.996 1.00 65.12 262 LEU A CA 1
ATOM 2020 C C . LEU A 1 262 ? -15.971 12.748 30.469 1.00 65.12 262 LEU A C 1
ATOM 2022 O O . LEU A 1 262 ? -15.132 13.356 31.128 1.00 65.12 262 LEU A O 1
ATOM 2026 N N . GLU A 1 263 ? -17.111 12.314 31.001 1.00 69.06 263 GLU A N 1
ATOM 2027 C CA . GLU A 1 263 ? -17.411 12.407 32.433 1.00 69.06 263 GLU A CA 1
ATOM 2028 C C . GLU A 1 263 ? -16.419 11.566 33.259 1.00 69.06 263 GLU A C 1
ATOM 2030 O O . GLU A 1 263 ? -15.874 12.040 34.261 1.00 69.06 263 GLU A O 1
ATOM 2035 N N . ALA A 1 264 ? -16.092 10.352 32.803 1.00 63.72 264 ALA A N 1
ATOM 2036 C CA . ALA A 1 264 ? -15.066 9.521 33.433 1.00 63.72 264 ALA A CA 1
ATOM 2037 C C . ALA A 1 264 ? -13.652 10.123 33.289 1.00 63.72 264 ALA A C 1
ATOM 2039 O O . ALA A 1 264 ? -12.892 10.161 34.259 1.00 63.72 264 ALA A O 1
ATOM 2040 N N . ALA A 1 265 ? -13.311 10.644 32.105 1.00 61.06 265 ALA A N 1
ATOM 2041 C CA . ALA A 1 265 ? -12.011 11.248 31.813 1.00 61.06 265 ALA A CA 1
ATOM 2042 C C . ALA A 1 265 ? -11.769 12.543 32.602 1.00 61.06 265 ALA A C 1
ATOM 2044 O O . ALA A 1 265 ? -10.696 12.708 33.171 1.00 61.06 265 ALA A O 1
ATOM 2045 N N . SER A 1 266 ? -12.768 13.423 32.705 1.00 64.56 266 SER A N 1
ATOM 2046 C CA . SER A 1 266 ? -12.683 14.677 33.476 1.00 64.56 266 SER A CA 1
ATOM 2047 C C . SER A 1 266 ? -12.530 14.453 34.975 1.00 64.56 266 SER A C 1
ATOM 2049 O O . SER A 1 266 ? -11.861 15.235 35.647 1.00 64.56 266 SER A O 1
ATOM 2051 N N . THR A 1 267 ? -13.068 13.346 35.490 1.00 68.56 267 THR A N 1
ATOM 2052 C CA . THR A 1 267 ? -12.859 12.939 36.885 1.00 68.56 267 THR A CA 1
ATOM 2053 C C . THR A 1 267 ? -11.425 12.454 37.126 1.00 68.56 267 THR A C 1
ATOM 2055 O O . THR A 1 267 ? -10.845 12.738 38.173 1.00 68.56 267 THR A O 1
ATOM 2058 N N . ALA A 1 268 ? -10.842 11.725 36.169 1.00 60.00 268 ALA A N 1
ATOM 2059 C CA . ALA A 1 268 ? -9.491 11.173 36.280 1.00 60.00 268 ALA A CA 1
ATOM 2060 C C . ALA A 1 268 ? -8.380 12.182 35.918 1.00 60.00 268 ALA A C 1
ATOM 2062 O O . ALA A 1 268 ? -7.283 12.107 36.468 1.00 60.00 268 ALA A O 1
ATOM 2063 N N . PHE A 1 269 ? -8.668 13.133 35.027 1.00 63.19 269 PHE A N 1
ATOM 2064 C CA . PHE A 1 269 ? -7.718 14.098 34.477 1.00 63.19 269 PHE A CA 1
ATOM 2065 C C . PHE A 1 269 ? -8.351 15.499 34.458 1.00 63.19 269 PHE A C 1
ATOM 2067 O O . PHE A 1 269 ? -9.024 15.850 33.482 1.00 63.19 269 PHE A O 1
ATOM 2074 N N . PRO A 1 270 ? -8.119 16.332 35.491 1.00 69.12 270 PRO A N 1
ATOM 2075 C CA . PRO A 1 270 ? -8.705 17.675 35.597 1.00 69.12 270 PRO A CA 1
ATOM 2076 C C . PRO A 1 270 ? -8.404 18.577 34.389 1.00 69.12 270 PRO A C 1
ATOM 2078 O O . PRO A 1 270 ? -9.171 19.470 34.050 1.00 69.12 270 PRO A O 1
ATOM 2081 N N . GLU A 1 271 ? -7.305 18.313 33.686 1.00 60.94 271 GLU A N 1
ATOM 2082 C CA . GLU A 1 271 ? -6.870 19.068 32.505 1.00 60.94 271 GLU A CA 1
ATOM 2083 C C . GLU A 1 271 ? -7.761 18.823 31.274 1.00 60.94 271 GLU A C 1
ATOM 2085 O O . GLU A 1 271 ? -7.768 19.614 30.334 1.00 60.94 271 GLU A O 1
ATOM 2090 N N . SER A 1 272 ? -8.572 17.759 31.296 1.00 60.31 272 SER A N 1
ATOM 2091 C CA . SER A 1 272 ? -9.573 17.458 30.263 1.00 60.31 272 SER A CA 1
ATOM 2092 C C . SER A 1 272 ? -10.918 18.167 30.483 1.00 60.31 272 SER A C 1
ATOM 2094 O O . SER A 1 272 ? -11.795 18.130 29.617 1.00 60.31 272 SER A O 1
ATOM 2096 N N . GLN A 1 273 ? -11.084 18.866 31.609 1.00 66.19 273 GLN A N 1
ATOM 2097 C CA . GLN A 1 273 ? -12.321 19.554 31.983 1.00 66.19 273 GLN A CA 1
ATOM 2098 C C . GLN A 1 273 ? -12.809 20.597 30.953 1.00 66.19 273 GLN A C 1
ATOM 2100 O O . GLN A 1 273 ? -14.004 20.592 30.655 1.00 66.19 273 GLN A O 1
ATOM 2105 N N . PRO A 1 274 ? -11.942 21.392 30.287 1.00 65.62 274 PRO A N 1
ATOM 2106 C CA . PRO A 1 274 ? -12.376 22.293 29.214 1.00 65.62 274 PRO A CA 1
ATOM 2107 C C . PRO A 1 274 ? -13.009 21.570 28.012 1.00 65.62 274 PRO A C 1
ATOM 2109 O O . PRO A 1 274 ? -13.832 22.141 27.297 1.00 65.62 274 PRO A O 1
ATOM 2112 N N . ILE A 1 275 ? -12.631 20.312 27.764 1.00 58.97 275 ILE A N 1
ATOM 2113 C CA . ILE A 1 275 ? -13.190 19.495 26.680 1.00 58.97 275 ILE A CA 1
ATOM 2114 C C . ILE A 1 275 ? -14.548 18.935 27.113 1.00 58.97 275 ILE A C 1
ATOM 2116 O O . ILE A 1 275 ? -15.517 19.061 26.368 1.00 58.97 275 ILE A O 1
ATOM 2120 N N . ALA A 1 276 ? -14.652 18.418 28.342 1.00 63.47 276 ALA A N 1
ATOM 2121 C CA . ALA A 1 276 ? -15.921 17.968 28.918 1.00 63.47 276 ALA A CA 1
ATOM 2122 C C . ALA A 1 276 ? -16.980 19.090 28.964 1.00 63.47 276 ALA A C 1
ATOM 2124 O O . ALA A 1 276 ? -18.143 18.859 28.632 1.00 63.47 276 ALA A O 1
ATOM 2125 N N . GLU A 1 277 ? -16.580 20.323 29.286 1.00 69.38 277 GLU A N 1
ATOM 2126 C CA . GLU A 1 277 ? -17.464 21.497 29.287 1.00 69.38 277 GLU A CA 1
ATOM 2127 C C . GLU A 1 277 ? -17.964 21.868 27.882 1.00 69.38 277 GLU A C 1
ATOM 2129 O O . GLU A 1 277 ? -19.159 22.117 27.702 1.00 69.38 277 GLU A O 1
ATOM 2134 N N . ARG A 1 278 ? -17.095 21.840 26.857 1.00 61.75 278 ARG A N 1
ATOM 2135 C CA . ARG A 1 278 ? -17.505 22.056 25.452 1.00 61.75 278 ARG A CA 1
ATOM 2136 C C . ARG A 1 278 ? -18.525 21.022 24.978 1.00 61.75 278 ARG A C 1
ATOM 2138 O O . ARG A 1 278 ? -19.359 21.325 24.132 1.00 61.75 278 ARG A O 1
ATOM 2145 N N . LEU A 1 279 ? -18.460 19.823 25.536 1.00 57.22 279 LEU A N 1
ATOM 2146 C CA . LEU A 1 279 ? -19.302 18.688 25.186 1.00 57.22 279 LEU A CA 1
ATOM 2147 C C . LEU A 1 279 ? -20.646 18.668 25.895 1.00 57.22 279 LEU A C 1
ATOM 2149 O O . LEU A 1 279 ? -21.656 18.342 25.278 1.00 57.22 279 LEU A O 1
ATOM 2153 N N . ALA A 1 280 ? -20.689 19.103 27.153 1.00 66.88 280 ALA A N 1
ATOM 2154 C CA . ALA A 1 280 ? -21.942 19.353 27.855 1.00 66.88 280 ALA A CA 1
ATOM 2155 C C . ALA A 1 280 ? -22.795 20.445 27.175 1.00 66.88 280 ALA A C 1
ATOM 2157 O O . ALA A 1 280 ? -24.007 20.479 27.377 1.00 66.88 280 ALA A O 1
ATOM 2158 N N . ALA A 1 281 ? -22.167 21.311 26.371 1.00 69.50 281 ALA A N 1
ATOM 2159 C CA . ALA A 1 281 ? -22.816 22.385 25.625 1.00 69.50 281 ALA A CA 1
ATOM 2160 C C . ALA A 1 281 ? -23.334 21.983 24.226 1.00 69.50 281 ALA A C 1
ATOM 2162 O O . ALA A 1 281 ? -24.012 22.794 23.592 1.00 69.50 281 ALA A O 1
ATOM 2163 N N . LEU A 1 282 ? -23.037 20.774 23.727 1.00 59.72 282 LEU A N 1
ATOM 2164 C CA . LEU A 1 282 ? -23.593 20.291 22.457 1.00 59.72 282 LEU A CA 1
ATOM 2165 C C . LEU A 1 282 ? -25.077 19.901 22.630 1.00 59.72 282 LEU A C 1
ATOM 2167 O O . LEU A 1 282 ? -25.434 19.328 23.664 1.00 59.72 282 LEU A O 1
ATOM 2171 N N . PRO A 1 283 ? -25.956 20.211 21.655 1.00 61.09 283 PRO A N 1
ATOM 2172 C CA . PRO A 1 283 ? -27.359 19.801 21.703 1.00 61.09 283 PRO A CA 1
ATOM 2173 C C . PRO A 1 283 ? -27.460 18.269 21.684 1.00 61.09 283 PRO A C 1
ATOM 2175 O O . PRO A 1 283 ? -26.770 17.615 20.904 1.00 61.09 283 PRO A O 1
ATOM 2178 N N . GLY A 1 284 ? -28.265 17.724 22.601 1.00 54.62 284 GLY A N 1
ATOM 2179 C CA . GLY A 1 284 ? -28.450 16.281 22.799 1.00 54.62 284 GLY A CA 1
ATOM 2180 C C . GLY A 1 284 ? -29.480 15.648 21.882 1.00 54.62 284 GLY A C 1
ATOM 2181 O O . GLY A 1 284 ? -30.353 16.387 21.371 1.00 54.62 284 GLY A O 1
#

Secondary structure (DSSP, 8-state):
-------------S--HHHHHHHHHTGGGGHHHHHHGGG--PBPSS-TTHHHHTTT-------------SGGGGGGHHHHHHHHHHTTT---TTPPPBHHHHHHHHHHHHTT----SEEEEETTEEEE--TTT-THHHHHHHHHHTT--HHHHHHHHHHHHHH-S-HHHHHHHHHHHHHH-HHHHHHHHHHHHHH---TTHHHHHHHT--S---HHHHHHHHHHHHHHHTS---HHHHHHHHHHHHHHHHTTTTHHHHHHHHHHHHHH-GGGHHHHHHHHTS--

Sequence (284 aa):
MAPLDSDDGVADLQPDGASLRRIIGAGVEAIPILLEHLNDVRPLKSQPTSALSASGVRPVYLRLATSFEDDSLKLQSSRISKARAALKSSPAEGYELTVGDLCYFAIGQIVNRPYFPMQYVGTFQIAVESPQVFPEIVDEMRAQWGDLTVPRHRELLKKDLAQSEVLSKRANAYARMATFYPAALSEALCEVMAKEDHPEAPGYLISDLDYDADENVSKCIAERIVSLMHSTLTDQQVLVGLACVDQLLRREFGLSDAKKFLEAASTAFPESQPIAERLAALPG

pLDDT: mean 72.98, std 18.21, range [31.17, 98.5]